Protein AF-A0AAV8YX78-F1 (afdb_monomer_lite)

Structure (mmCIF, N/CA/C/O backbone):
data_AF-A0AAV8YX78-F1
#
_entry.id   AF-A0AAV8YX78-F1
#
loop_
_atom_site.group_PDB
_atom_site.id
_atom_site.type_symbol
_atom_site.label_atom_id
_atom_site.label_alt_id
_atom_site.label_comp_id
_atom_site.label_asym_id
_atom_site.label_entity_id
_atom_site.label_seq_id
_atom_site.pdbx_PDB_ins_code
_atom_site.Cartn_x
_atom_site.Cartn_y
_atom_site.Cartn_z
_atom_site.occupancy
_atom_site.B_iso_or_equiv
_atom_site.auth_seq_id
_atom_site.auth_comp_id
_atom_site.auth_asym_id
_atom_site.auth_atom_id
_atom_site.pdbx_PDB_model_num
ATOM 1 N N . MET A 1 1 ? 0.986 1.862 17.313 1.00 53.91 1 MET A N 1
ATOM 2 C CA . MET A 1 1 ? -0.243 2.650 17.556 1.00 53.91 1 MET A CA 1
ATOM 3 C C . MET A 1 1 ? -1.473 1.776 17.818 1.00 53.91 1 MET A C 1
ATOM 5 O O . MET A 1 1 ? -2.029 1.914 18.893 1.00 53.91 1 MET A O 1
ATOM 9 N N . ALA A 1 2 ? -1.858 0.825 16.954 1.00 50.38 2 ALA A N 1
ATOM 10 C CA . ALA A 1 2 ? -3.063 -0.003 17.170 1.00 50.38 2 ALA A CA 1
ATOM 11 C C . ALA A 1 2 ? -3.098 -0.798 18.502 1.00 50.38 2 ALA A C 1
ATOM 13 O O . ALA A 1 2 ? -4.144 -0.885 19.137 1.00 50.38 2 ALA A O 1
ATOM 14 N N . PHE A 1 3 ? -1.954 -1.292 18.995 1.00 57.72 3 PHE A N 1
ATOM 15 C CA . PHE A 1 3 ? -1.865 -1.936 20.318 1.00 57.72 3 PHE A CA 1
ATOM 16 C C . PHE A 1 3 ? -2.288 -1.007 21.472 1.00 57.72 3 PHE A C 1
ATOM 18 O O . PHE A 1 3 ? -2.934 -1.450 22.415 1.00 57.72 3 PHE A O 1
ATOM 25 N N . PHE A 1 4 ? -1.983 0.292 21.379 1.00 56.44 4 PHE A N 1
ATOM 26 C CA . PHE A 1 4 ? -2.316 1.260 22.426 1.00 56.44 4 PHE A CA 1
ATOM 27 C C . PHE A 1 4 ? -3.816 1.569 22.496 1.00 56.44 4 PHE A C 1
ATOM 29 O O . PHE A 1 4 ? -4.311 1.857 23.580 1.00 56.44 4 PHE A O 1
ATOM 36 N N . VAL A 1 5 ? -4.558 1.453 21.387 1.00 60.09 5 VAL A N 1
ATOM 37 C CA . VAL A 1 5 ? -6.032 1.578 21.383 1.00 60.09 5 VAL A CA 1
ATOM 38 C C . VAL A 1 5 ? -6.651 0.430 22.156 1.00 60.09 5 VAL A C 1
ATOM 40 O O . VAL A 1 5 ? -7.430 0.630 23.077 1.00 60.09 5 VAL A O 1
ATOM 43 N N . HIS A 1 6 ? -6.245 -0.796 21.849 1.00 63.69 6 HIS A N 1
ATOM 44 C CA . HIS A 1 6 ? -6.778 -1.956 22.551 1.00 63.69 6 HIS A CA 1
ATOM 45 C C . HIS A 1 6 ? -6.327 -2.015 24.015 1.00 63.69 6 HIS A C 1
ATOM 47 O O . HIS A 1 6 ? -7.101 -2.444 24.865 1.00 63.69 6 HIS A O 1
ATOM 53 N N . ALA A 1 7 ? -5.133 -1.501 24.331 1.00 59.78 7 ALA A N 1
ATOM 54 C CA . ALA A 1 7 ? -4.679 -1.335 25.708 1.00 59.78 7 ALA A CA 1
ATOM 55 C C . ALA A 1 7 ? -5.455 -0.243 26.469 1.00 59.78 7 ALA A C 1
ATOM 57 O O . ALA A 1 7 ? -5.710 -0.400 27.657 1.00 59.78 7 ALA A O 1
ATOM 58 N N . SER A 1 8 ? -5.886 0.836 25.804 1.00 60.19 8 SER A N 1
ATOM 59 C CA . SER A 1 8 ? -6.743 1.867 26.420 1.00 60.19 8 SER A CA 1
ATOM 60 C C . SER A 1 8 ? -8.191 1.401 26.617 1.00 60.19 8 SER A C 1
ATOM 62 O O . SER A 1 8 ? -8.924 1.979 27.421 1.00 60.19 8 SER A O 1
ATOM 64 N N . PHE A 1 9 ? -8.595 0.308 25.967 1.00 64.19 9 PHE A N 1
ATOM 65 C CA . PHE A 1 9 ? -9.858 -0.390 26.210 1.00 64.19 9 PHE A CA 1
ATOM 66 C C . PHE A 1 9 ? -9.787 -1.474 27.301 1.00 64.19 9 PHE A C 1
ATOM 68 O O . PHE A 1 9 ? -10.798 -2.125 27.553 1.00 64.19 9 PHE A O 1
ATOM 75 N N . LEU A 1 10 ? -8.637 -1.663 27.961 1.00 65.06 10 LEU A N 1
ATOM 76 C CA . LEU A 1 10 ? -8.520 -2.594 29.086 1.00 65.06 10 LEU A CA 1
ATOM 77 C C . LEU A 1 10 ? -9.185 -2.060 30.375 1.00 65.06 10 LEU A C 1
ATOM 79 O O . LEU A 1 10 ? -9.192 -0.841 30.560 1.00 65.06 10 LEU A O 1
ATOM 83 N N . PRO A 1 11 ? -9.594 -2.980 31.279 1.00 62.88 11 PRO A N 1
ATOM 84 C CA . PRO A 1 11 ? -9.608 -2.962 32.746 1.00 62.88 11 PRO A CA 1
ATOM 85 C C . PRO A 1 11 ? -9.604 -1.732 33.650 1.00 62.88 11 PRO A C 1
ATOM 87 O O . PRO A 1 11 ? -9.881 -1.884 34.834 1.00 62.88 11 PRO A O 1
ATOM 90 N N . LEU A 1 12 ? -9.070 -0.592 33.232 1.00 59.81 12 LEU A N 1
ATOM 91 C CA . LEU A 1 12 ? -8.248 0.207 34.144 1.00 59.81 12 LEU A CA 1
ATOM 92 C C . LEU A 1 12 ? -9.035 1.245 34.950 1.00 59.81 12 LEU A C 1
ATOM 94 O O . LEU A 1 12 ? -8.589 1.593 36.038 1.00 59.81 12 LEU A O 1
ATOM 98 N N . THR A 1 13 ? -10.183 1.722 34.456 1.00 61.09 13 THR A N 1
ATOM 99 C CA . THR A 1 13 ? -10.945 2.815 35.098 1.00 61.09 13 THR A CA 1
ATOM 100 C C . THR A 1 13 ? -12.292 2.401 35.692 1.00 61.09 13 THR A C 1
ATOM 102 O O . THR A 1 13 ? -12.865 3.177 36.440 1.00 61.09 13 THR A O 1
ATOM 105 N N . GLY A 1 14 ? -12.792 1.189 35.427 1.00 66.00 14 GLY A N 1
ATOM 106 C CA . GLY A 1 14 ? -14.050 0.690 36.010 1.00 66.00 14 GLY A CA 1
ATOM 107 C C . GLY A 1 14 ? -15.344 1.097 35.285 1.00 66.00 14 GLY A C 1
ATOM 108 O O . GLY A 1 14 ? -16.347 0.412 35.462 1.00 66.00 14 GLY A O 1
ATOM 109 N N . ASP A 1 15 ? -15.316 2.093 34.392 1.00 68.94 15 ASP A N 1
ATOM 110 C CA . ASP A 1 15 ? -16.497 2.604 33.650 1.00 68.94 15 ASP A CA 1
ATOM 111 C C . ASP A 1 15 ? -16.838 1.794 32.383 1.00 68.94 15 ASP A C 1
ATOM 113 O O . ASP A 1 15 ? -17.321 2.296 31.366 1.00 68.94 15 ASP A O 1
ATOM 117 N N . GLU A 1 16 ? -16.489 0.515 32.375 1.00 69.25 16 GLU A N 1
ATOM 118 C CA . GLU A 1 16 ? -16.531 -0.303 31.162 1.00 69.25 16 GLU A CA 1
ATOM 119 C C . GLU A 1 16 ? -17.950 -0.687 30.747 1.00 69.25 16 GLU A C 1
ATOM 121 O O . GLU A 1 16 ? -18.195 -0.944 29.568 1.00 69.25 16 GLU A O 1
ATOM 126 N N . GLU A 1 17 ? -18.881 -0.711 31.700 1.00 66.44 17 GLU A N 1
ATOM 127 C CA . GLU A 1 17 ? -20.292 -1.002 31.441 1.00 66.44 17 GLU A CA 1
ATOM 128 C C . GLU A 1 17 ? -20.979 0.113 30.644 1.00 66.44 17 GLU A C 1
ATOM 130 O O . GLU A 1 17 ? -21.836 -0.187 29.813 1.00 66.44 17 GLU A O 1
ATOM 135 N N . ASP A 1 18 ? -20.550 1.364 30.827 1.00 67.75 18 ASP A N 1
ATOM 136 C CA . ASP A 1 18 ? -21.120 2.525 30.134 1.00 67.75 18 ASP A CA 1
ATOM 137 C C . ASP A 1 18 ? -20.581 2.664 28.705 1.00 67.75 18 ASP A C 1
ATOM 139 O O . ASP A 1 18 ? -21.260 3.162 27.807 1.00 67.75 18 ASP A O 1
ATOM 143 N N . VAL A 1 19 ? -19.358 2.181 28.475 1.00 70.06 19 VAL A N 1
ATOM 144 C CA . VAL A 1 19 ? -18.670 2.286 27.183 1.00 70.06 19 VAL A CA 1
ATOM 145 C C . VAL A 1 19 ? -18.898 1.053 26.304 1.00 70.06 19 VAL A C 1
ATOM 147 O O . VAL A 1 19 ? -19.064 1.172 25.089 1.00 70.06 19 VAL A O 1
ATOM 150 N N . MET A 1 20 ? -18.897 -0.150 26.886 1.00 78.75 20 MET A N 1
ATOM 151 C CA . MET A 1 20 ? -19.008 -1.401 26.137 1.00 78.75 20 MET A CA 1
ATOM 152 C C . MET A 1 20 ? -20.342 -2.088 26.402 1.00 78.75 20 MET A C 1
ATOM 154 O O . MET A 1 20 ? -20.482 -2.929 27.293 1.00 78.75 20 MET A O 1
ATOM 158 N N . TYR A 1 21 ? -21.301 -1.824 25.518 1.00 81.12 21 TYR A N 1
ATOM 159 C CA . TYR A 1 21 ? -22.643 -2.407 25.574 1.00 81.12 21 TYR A CA 1
ATOM 160 C C . TYR A 1 21 ? -22.643 -3.946 25.689 1.00 81.12 21 TYR A C 1
ATOM 162 O O . TYR A 1 21 ? -23.488 -4.535 26.365 1.00 81.12 21 TYR A O 1
ATOM 170 N N . ALA A 1 22 ? -21.656 -4.613 25.077 1.00 83.00 22 ALA A N 1
ATOM 171 C CA . ALA A 1 22 ? -21.476 -6.060 25.176 1.00 83.00 22 ALA A CA 1
ATOM 172 C C . ALA A 1 22 ? -21.218 -6.531 26.620 1.00 83.00 22 ALA A C 1
ATOM 174 O O . ALA A 1 22 ? -21.827 -7.508 27.060 1.00 83.00 22 ALA A O 1
ATOM 175 N N . LEU A 1 23 ? -20.371 -5.824 27.378 1.00 84.94 23 LEU A N 1
ATOM 176 C CA . LEU A 1 23 ? -20.068 -6.159 28.773 1.00 84.94 23 LEU A CA 1
ATOM 177 C C . LEU A 1 23 ? -21.286 -5.943 29.673 1.00 84.94 23 LEU A C 1
ATOM 179 O O . LEU A 1 23 ? -21.589 -6.807 30.501 1.00 84.94 23 LEU A O 1
ATOM 183 N N . MET A 1 24 ? -22.029 -4.854 29.450 1.00 85.75 24 MET A N 1
ATOM 184 C CA . MET A 1 24 ? -23.278 -4.580 30.165 1.00 85.75 24 MET A CA 1
ATOM 185 C C . MET A 1 24 ? -24.293 -5.719 29.967 1.00 85.75 24 MET A C 1
ATOM 187 O O . MET A 1 24 ? -24.870 -6.219 30.936 1.00 85.75 24 MET A O 1
ATOM 191 N N . ILE A 1 25 ? -24.490 -6.188 28.727 1.00 88.25 25 ILE A N 1
ATOM 192 C CA . ILE A 1 25 ? -25.398 -7.314 28.445 1.00 88.25 25 ILE A CA 1
ATOM 193 C C . ILE A 1 25 ? -24.923 -8.594 29.138 1.00 88.25 25 ILE A C 1
ATOM 195 O O . ILE A 1 25 ? -25.739 -9.292 29.748 1.00 88.25 25 ILE A O 1
ATOM 199 N N . ILE A 1 26 ? -23.629 -8.914 29.046 1.00 87.56 26 ILE A N 1
ATOM 200 C CA . ILE A 1 26 ? -23.063 -10.138 29.627 1.00 87.56 26 ILE A CA 1
ATOM 201 C C . ILE A 1 26 ? -23.256 -10.146 31.147 1.00 87.56 26 ILE A C 1
ATOM 203 O O . ILE A 1 26 ? -23.748 -11.136 31.697 1.00 87.56 26 ILE A O 1
ATOM 207 N N . ARG A 1 27 ? -22.940 -9.039 31.831 1.00 86.56 27 ARG A N 1
ATOM 208 C CA . ARG A 1 27 ? -23.133 -8.922 33.284 1.00 86.56 27 ARG A CA 1
ATOM 209 C C . ARG A 1 27 ? -24.606 -8.993 33.674 1.00 86.56 27 ARG A C 1
ATOM 211 O O . ARG A 1 27 ? -24.954 -9.763 34.569 1.00 86.56 27 ARG A O 1
ATOM 218 N N . LYS A 1 28 ? -25.485 -8.284 32.958 1.00 89.88 28 LYS A N 1
ATOM 219 C CA . LYS A 1 28 ? -26.920 -8.236 33.277 1.00 89.88 28 LYS A CA 1
ATOM 220 C C . LYS A 1 28 ? -27.642 -9.563 33.028 1.00 89.88 28 LYS A C 1
ATOM 222 O O . LYS A 1 28 ? -28.589 -9.880 33.743 1.00 89.88 28 LYS A O 1
ATOM 227 N N . ARG A 1 29 ? -27.230 -10.335 32.015 1.00 90.25 29 ARG A N 1
ATOM 228 C CA . ARG A 1 29 ? -27.981 -11.514 31.549 1.00 90.25 29 ARG A CA 1
ATOM 229 C C . ARG A 1 29 ? -27.392 -12.853 31.995 1.00 90.25 29 ARG A C 1
ATOM 231 O O . ARG A 1 29 ? -28.151 -13.807 32.141 1.00 90.25 29 ARG A O 1
ATOM 238 N N . CYS A 1 30 ? -26.079 -12.949 32.219 1.00 85.62 30 CYS A N 1
ATOM 239 C CA . CYS A 1 30 ? -25.407 -14.242 32.421 1.00 85.62 30 CYS A CA 1
ATOM 240 C C . CYS A 1 30 ? -25.069 -14.583 33.882 1.00 85.62 30 CYS A C 1
ATOM 242 O O . CYS A 1 30 ? -24.529 -15.665 34.131 1.00 85.62 30 CYS A O 1
ATOM 244 N N . GLY A 1 31 ? -25.400 -13.721 34.852 1.00 88.31 31 GLY A N 1
ATOM 245 C CA . GLY A 1 31 ? -25.288 -14.017 36.287 1.00 88.31 31 GLY A CA 1
ATOM 246 C C . GLY A 1 31 ? -23.921 -14.602 36.667 1.00 88.31 31 GLY A C 1
ATOM 247 O O . GLY A 1 31 ? -22.895 -13.951 36.490 1.00 88.31 31 GLY A O 1
ATOM 248 N N . ARG A 1 32 ? -23.889 -15.860 37.133 1.00 87.62 32 ARG A N 1
ATOM 249 C CA . ARG A 1 32 ? -22.665 -16.566 37.571 1.00 87.62 32 ARG A CA 1
ATOM 250 C C . ARG A 1 32 ? -21.635 -16.818 36.454 1.00 87.62 32 ARG A C 1
ATOM 252 O O . ARG A 1 32 ? -20.452 -16.937 36.753 1.00 87.62 32 ARG A O 1
ATOM 259 N N . TRP A 1 33 ? -22.056 -16.874 35.188 1.00 89.94 33 TRP A N 1
ATOM 260 C CA . TRP A 1 33 ? -21.165 -17.074 34.032 1.00 89.94 33 TRP A CA 1
ATOM 261 C C . TRP A 1 33 ? -20.616 -15.768 33.452 1.00 89.94 33 TRP A C 1
ATOM 263 O O . TRP A 1 33 ? -19.747 -15.808 32.581 1.00 89.94 33 TRP A O 1
ATOM 273 N N . SER A 1 34 ? -21.098 -14.616 33.930 1.00 88.81 34 SER A N 1
ATOM 274 C CA . SER A 1 34 ? -20.702 -13.301 33.413 1.00 88.81 34 SER A CA 1
ATOM 275 C C . SER A 1 34 ? -19.188 -13.091 33.465 1.00 88.81 34 SER A C 1
ATOM 277 O O . SER A 1 34 ? -18.601 -12.717 32.459 1.00 88.81 34 SER A O 1
ATOM 279 N N . ASN A 1 35 ? -18.535 -13.437 34.577 1.00 87.12 35 ASN A N 1
ATOM 280 C CA . ASN A 1 35 ? -17.086 -13.280 34.732 1.00 87.12 35 ASN A CA 1
ATOM 281 C C . ASN A 1 35 ? -16.282 -14.087 33.701 1.00 87.12 35 ASN A C 1
ATOM 283 O O . ASN A 1 35 ? -15.303 -13.583 33.153 1.00 87.12 35 ASN A O 1
ATOM 287 N N . LEU A 1 36 ? -16.704 -15.323 33.407 1.00 90.12 36 LEU A N 1
ATOM 288 C CA . LEU A 1 36 ? -16.033 -16.170 32.418 1.00 90.12 36 LEU A CA 1
ATOM 289 C C . LEU A 1 36 ? -16.225 -15.622 30.998 1.00 90.12 36 LEU A C 1
ATOM 291 O O . LEU A 1 36 ? -15.264 -15.554 30.236 1.00 90.12 36 LEU A O 1
ATOM 295 N N . LEU A 1 37 ? -17.440 -15.182 30.662 1.00 90.06 37 LEU A N 1
ATOM 296 C CA . LEU A 1 37 ? -17.742 -14.584 29.360 1.00 90.06 37 LEU A CA 1
ATOM 297 C C . LEU A 1 37 ? -17.040 -13.236 29.158 1.00 90.06 37 LEU A C 1
ATOM 299 O O . LEU A 1 37 ? -16.532 -12.985 28.069 1.00 90.06 37 LEU A O 1
ATOM 303 N N . CYS A 1 38 ? -16.944 -12.399 30.195 1.00 87.56 38 CYS A N 1
ATOM 304 C CA . CYS A 1 38 ? -16.162 -11.165 30.142 1.00 87.56 38 CYS A CA 1
ATOM 305 C C . CYS A 1 38 ? -14.675 -11.471 29.918 1.00 87.56 38 CYS A C 1
ATOM 307 O O . CYS A 1 38 ? -14.062 -10.878 29.037 1.00 87.56 38 CYS A O 1
ATOM 309 N N . CYS A 1 39 ? -14.101 -12.432 30.652 1.00 87.69 39 CYS A N 1
ATOM 310 C CA . CYS A 1 39 ? -12.705 -12.842 30.465 1.00 87.69 39 CYS A CA 1
ATOM 311 C C . CYS A 1 39 ? -12.439 -13.324 29.028 1.00 87.69 39 CYS A C 1
ATOM 313 O O . CYS A 1 39 ? -11.483 -12.881 28.390 1.00 87.69 39 CYS A O 1
ATOM 315 N N . LEU A 1 40 ? -13.331 -14.162 28.487 1.00 90.50 40 LEU A N 1
ATOM 316 C CA . LEU A 1 40 ? -13.254 -14.622 27.102 1.00 90.50 40 LEU A CA 1
ATOM 317 C C . LEU A 1 40 ? -13.344 -13.454 26.109 1.00 90.50 40 LEU A C 1
ATOM 319 O O . LEU A 1 40 ? -12.560 -13.397 25.167 1.00 90.50 40 LEU A O 1
ATOM 323 N N . TYR A 1 41 ? -14.254 -12.505 26.337 1.00 88.81 41 TYR A N 1
ATOM 324 C CA . TYR A 1 41 ? -14.407 -11.317 25.499 1.00 88.81 41 TYR A CA 1
ATOM 325 C C . TYR A 1 41 ? -13.127 -10.468 25.462 1.00 88.81 41 TYR A C 1
ATOM 327 O O . TYR A 1 41 ? -12.642 -10.145 24.377 1.00 88.81 41 TYR A O 1
ATOM 335 N N . TYR A 1 42 ? -12.529 -10.166 26.620 1.00 85.31 42 TYR A N 1
ATOM 336 C CA . TYR A 1 42 ? -11.264 -9.425 26.674 1.00 85.31 42 TYR A CA 1
ATOM 337 C C . TYR A 1 42 ? -10.124 -10.176 25.987 1.00 85.31 42 TYR A C 1
ATOM 339 O O . TYR A 1 42 ? -9.338 -9.566 25.262 1.00 85.31 42 TYR A O 1
ATOM 347 N N . PHE A 1 43 ? -10.050 -11.496 26.167 1.00 87.62 43 PHE A N 1
ATOM 348 C CA . PHE A 1 43 ? -9.056 -12.321 25.488 1.00 87.62 43 PHE A CA 1
ATOM 349 C C . PHE A 1 43 ? -9.229 -12.272 23.963 1.00 87.62 43 PHE A C 1
ATOM 351 O O . PHE A 1 43 ? -8.264 -12.020 23.243 1.00 87.62 43 PHE A O 1
ATOM 358 N N . CYS A 1 44 ? -10.459 -12.418 23.460 1.00 87.44 44 CYS A N 1
ATOM 359 C CA . CYS A 1 44 ? -10.760 -12.281 22.035 1.00 87.44 44 CYS A CA 1
ATOM 360 C C . CYS A 1 44 ? -10.388 -10.893 21.496 1.00 87.44 44 CYS A C 1
ATOM 362 O O . CYS A 1 44 ? -9.800 -10.800 20.419 1.00 87.44 44 CYS A O 1
ATOM 364 N N . MET A 1 45 ? -10.671 -9.826 22.250 1.00 82.44 45 MET A N 1
ATOM 365 C CA . MET A 1 45 ? -10.288 -8.459 21.883 1.00 82.44 45 MET A CA 1
ATOM 366 C C . MET A 1 45 ? -8.768 -8.284 21.811 1.00 82.44 45 MET A C 1
ATOM 368 O O . MET A 1 45 ? -8.276 -7.662 20.870 1.00 82.44 45 MET A O 1
ATOM 372 N N . LEU A 1 46 ? -8.010 -8.868 22.745 1.00 83.75 46 LEU A N 1
ATOM 373 C CA . LEU A 1 46 ? -6.543 -8.864 22.710 1.00 83.75 46 LEU A CA 1
ATOM 374 C C . LEU A 1 46 ? -5.992 -9.651 21.512 1.00 83.75 46 LEU A C 1
ATOM 376 O O . LEU A 1 46 ? -5.081 -9.175 20.833 1.00 83.75 46 LEU A O 1
ATOM 380 N N . CYS A 1 47 ? -6.556 -10.822 21.205 1.00 86.00 47 CYS A N 1
ATOM 381 C CA . CYS A 1 47 ? -6.175 -11.589 20.018 1.00 86.00 47 CYS A CA 1
ATOM 382 C C . CYS A 1 47 ? -6.461 -10.811 18.726 1.00 86.00 47 CYS A C 1
ATOM 384 O O . CYS A 1 47 ? -5.616 -10.770 17.831 1.00 86.00 47 CYS A O 1
ATOM 386 N N . PHE A 1 48 ? -7.622 -10.157 18.641 1.00 82.62 48 PHE A N 1
ATOM 387 C CA . PHE A 1 48 ? -7.993 -9.326 17.497 1.00 82.62 48 PHE A CA 1
ATOM 388 C C . PHE A 1 48 ? -7.061 -8.117 17.339 1.00 82.62 48 PHE A C 1
ATOM 390 O O . PHE A 1 48 ? -6.604 -7.823 16.232 1.00 82.62 48 PHE A O 1
ATOM 397 N N . ALA A 1 49 ? -6.719 -7.461 18.451 1.00 80.06 49 ALA A N 1
ATOM 398 C CA . ALA A 1 49 ? -5.759 -6.365 18.495 1.00 80.06 49 ALA A CA 1
ATOM 399 C C . ALA A 1 49 ? -4.389 -6.779 17.953 1.00 80.06 49 ALA A C 1
ATOM 401 O O . ALA A 1 49 ? -3.798 -6.094 17.117 1.00 80.06 49 ALA A O 1
ATOM 402 N N . TYR A 1 50 ? -3.894 -7.922 18.423 1.00 83.31 50 TYR A N 1
ATOM 403 C CA . TYR A 1 50 ? -2.616 -8.470 17.999 1.00 83.31 50 TYR A CA 1
ATOM 404 C C . TYR A 1 50 ? -2.626 -8.834 16.509 1.00 83.31 50 TYR A C 1
ATOM 406 O O . TYR A 1 50 ? -1.734 -8.416 15.770 1.00 83.31 50 TYR A O 1
ATOM 414 N N . GLY A 1 51 ? -3.673 -9.526 16.043 1.00 83.69 51 GLY A N 1
ATOM 415 C CA . GLY A 1 51 ? -3.843 -9.861 14.627 1.00 83.69 51 GLY A CA 1
ATOM 416 C C . GLY A 1 51 ? -3.881 -8.618 13.736 1.00 83.69 51 GLY A C 1
ATOM 417 O O . GLY A 1 51 ? -3.195 -8.561 12.719 1.00 83.69 51 GLY A O 1
ATOM 418 N N . THR A 1 52 ? -4.598 -7.581 14.166 1.00 78.06 52 THR A N 1
ATOM 419 C CA . THR A 1 52 ? -4.658 -6.276 13.495 1.00 78.06 52 THR A CA 1
ATOM 420 C C . THR A 1 52 ? -3.278 -5.636 13.356 1.00 78.06 52 THR A C 1
ATOM 422 O O . THR A 1 52 ? -2.900 -5.210 12.264 1.00 78.06 52 THR A O 1
ATOM 425 N N . VAL A 1 53 ? -2.499 -5.588 14.441 1.00 82.50 53 VAL A N 1
ATOM 426 C CA . VAL A 1 53 ? -1.138 -5.030 14.421 1.00 82.50 53 VAL A CA 1
ATOM 427 C C . VAL A 1 53 ? -0.253 -5.794 13.437 1.00 82.50 53 VAL A C 1
ATOM 429 O O . VAL A 1 53 ? 0.447 -5.164 12.645 1.00 82.50 53 VAL A O 1
ATOM 432 N N . LEU A 1 54 ? -0.310 -7.128 13.448 1.00 84.94 54 LEU A N 1
ATOM 433 C CA . LEU A 1 54 ? 0.459 -7.951 12.516 1.00 84.94 54 LEU A CA 1
ATOM 434 C C . LEU A 1 54 ? 0.088 -7.662 11.061 1.00 84.94 54 LEU A C 1
ATOM 436 O O . LEU A 1 54 ? 0.983 -7.445 10.249 1.00 84.94 54 LEU A O 1
ATOM 440 N N . VAL A 1 55 ? -1.207 -7.602 10.734 1.00 83.00 55 VAL A N 1
ATOM 441 C CA . VAL A 1 55 ? -1.667 -7.282 9.372 1.00 83.00 55 VAL A CA 1
ATOM 442 C C . VAL A 1 55 ? -1.127 -5.925 8.923 1.00 83.00 55 VAL A C 1
ATOM 444 O O . VAL A 1 55 ? -0.583 -5.826 7.827 1.00 83.00 55 VAL A O 1
ATOM 447 N N . VAL A 1 56 ? -1.204 -4.897 9.773 1.00 82.44 56 VAL A N 1
ATOM 448 C CA . VAL A 1 56 ? -0.682 -3.559 9.449 1.00 82.44 56 VAL A CA 1
ATOM 449 C C . VAL A 1 56 ? 0.833 -3.587 9.215 1.00 82.44 56 VAL A C 1
ATOM 451 O O . VAL A 1 56 ? 1.306 -2.978 8.257 1.00 82.44 56 VAL A O 1
ATOM 454 N N . ILE A 1 57 ? 1.593 -4.322 10.035 1.00 85.88 57 ILE A N 1
ATOM 455 C CA . ILE A 1 57 ? 3.048 -4.477 9.865 1.00 85.88 57 ILE A CA 1
ATOM 456 C C . ILE A 1 57 ? 3.374 -5.195 8.550 1.00 85.88 57 ILE A C 1
ATOM 458 O O . ILE A 1 57 ? 4.245 -4.736 7.811 1.00 85.88 57 ILE A O 1
ATOM 462 N N . TYR A 1 58 ? 2.670 -6.283 8.224 1.00 87.38 58 TYR A N 1
ATOM 463 C CA . TYR A 1 58 ? 2.869 -7.001 6.964 1.00 87.38 58 TYR A CA 1
ATOM 464 C C . TYR A 1 58 ? 2.513 -6.140 5.750 1.00 87.38 58 TYR A C 1
ATOM 466 O O . TYR A 1 58 ? 3.260 -6.134 4.773 1.00 87.38 58 TYR A O 1
ATOM 474 N N . CYS A 1 59 ? 1.420 -5.373 5.815 1.00 85.12 59 CYS A N 1
ATOM 475 C CA . CYS A 1 59 ? 1.054 -4.424 4.766 1.00 85.12 59 CYS A CA 1
ATOM 476 C C . CYS A 1 59 ? 2.146 -3.375 4.558 1.00 85.12 59 CYS A C 1
ATOM 478 O O . CYS A 1 59 ? 2.595 -3.186 3.429 1.00 85.12 59 CYS A O 1
ATOM 480 N N . ALA A 1 60 ? 2.617 -2.746 5.638 1.00 87.06 60 ALA A N 1
ATOM 481 C CA . ALA A 1 60 ? 3.703 -1.777 5.564 1.00 87.06 60 ALA A CA 1
ATOM 482 C C . ALA A 1 60 ? 4.960 -2.408 4.947 1.00 87.06 60 ALA A C 1
ATOM 484 O O . ALA A 1 60 ? 5.522 -1.853 4.007 1.00 87.06 60 ALA A O 1
ATOM 485 N N . TYR A 1 61 ? 5.363 -3.595 5.412 1.00 90.81 61 TYR A N 1
ATOM 486 C CA . TYR A 1 61 ? 6.526 -4.313 4.889 1.00 90.81 61 TYR A CA 1
ATOM 487 C C . TYR A 1 61 ? 6.425 -4.576 3.381 1.00 90.81 61 TYR A C 1
ATOM 489 O O . TYR A 1 61 ? 7.367 -4.281 2.646 1.00 90.81 61 TYR A O 1
ATOM 497 N N . ILE A 1 62 ? 5.284 -5.086 2.905 1.00 89.06 62 ILE A N 1
ATOM 498 C CA . ILE A 1 62 ? 5.083 -5.375 1.479 1.00 89.06 62 ILE A CA 1
ATOM 499 C C . ILE A 1 62 ? 5.121 -4.085 0.658 1.00 89.06 62 ILE A C 1
ATOM 501 O O . ILE A 1 62 ? 5.764 -4.059 -0.388 1.00 89.06 62 ILE A O 1
ATOM 505 N N . ILE A 1 63 ? 4.490 -3.007 1.129 1.00 87.38 63 ILE A N 1
ATOM 506 C CA . ILE A 1 63 ? 4.492 -1.722 0.420 1.00 87.38 63 ILE A CA 1
ATOM 507 C C . ILE A 1 63 ? 5.905 -1.134 0.363 1.00 87.38 63 ILE A C 1
ATOM 509 O O . ILE A 1 63 ? 6.343 -0.725 -0.710 1.00 87.38 63 ILE A O 1
ATOM 513 N N . PHE A 1 64 ? 6.656 -1.153 1.469 1.00 89.81 64 PHE A N 1
ATOM 514 C CA . PHE A 1 64 ? 8.058 -0.727 1.477 1.00 89.81 64 PHE A CA 1
ATOM 515 C C . PHE A 1 64 ? 8.917 -1.572 0.538 1.00 89.81 64 PHE A C 1
ATOM 517 O O . PHE A 1 64 ? 9.742 -1.026 -0.192 1.00 89.81 64 PHE A O 1
ATOM 524 N N . HIS A 1 65 ? 8.703 -2.887 0.512 1.00 90.94 65 HIS A N 1
ATOM 525 C CA . HIS A 1 65 ? 9.410 -3.771 -0.403 1.00 90.94 65 HIS A CA 1
ATOM 526 C C . HIS A 1 65 ? 9.071 -3.449 -1.866 1.00 90.94 65 HIS A C 1
ATOM 528 O O . HIS A 1 65 ? 9.977 -3.319 -2.682 1.00 90.94 65 HIS A O 1
ATOM 534 N N . LEU A 1 66 ? 7.792 -3.258 -2.210 1.00 89.06 66 LEU A N 1
ATOM 535 C CA . LEU A 1 66 ? 7.378 -2.850 -3.558 1.00 89.06 66 LEU A CA 1
ATOM 536 C C . LEU A 1 66 ? 7.981 -1.496 -3.947 1.00 89.06 66 LEU A C 1
ATOM 538 O O . LEU A 1 66 ? 8.500 -1.362 -5.052 1.00 89.06 66 LEU A O 1
ATOM 542 N N . LYS A 1 67 ? 7.975 -0.525 -3.026 1.00 88.38 67 LYS A N 1
ATOM 543 C CA . LYS A 1 67 ? 8.606 0.783 -3.219 1.00 88.38 67 LYS A CA 1
ATOM 544 C C . LYS A 1 67 ? 10.090 0.636 -3.548 1.00 88.38 67 LYS A C 1
ATOM 546 O O . LYS A 1 67 ? 10.570 1.221 -4.511 1.00 88.38 67 LYS A O 1
ATOM 551 N N . PHE A 1 68 ? 10.806 -0.165 -2.764 1.00 90.62 68 PHE A N 1
ATOM 552 C CA . PHE A 1 68 ? 12.227 -0.413 -2.978 1.00 90.62 68 PHE A CA 1
ATOM 553 C C . PHE A 1 68 ? 12.496 -1.073 -4.337 1.00 90.62 68 PHE A C 1
ATOM 555 O O . PHE A 1 68 ? 13.428 -0.688 -5.033 1.00 90.62 68 PHE A O 1
ATOM 562 N N . GLN A 1 69 ? 11.645 -2.012 -4.761 1.00 91.25 69 GLN A N 1
ATOM 563 C CA . GLN A 1 69 ? 11.757 -2.627 -6.086 1.00 91.25 69 GLN A CA 1
ATOM 564 C C . GLN A 1 69 ? 11.526 -1.612 -7.216 1.00 91.25 69 GLN A C 1
ATOM 566 O O . GLN A 1 69 ? 12.277 -1.613 -8.186 1.00 91.25 69 GLN A O 1
ATOM 571 N N . PHE A 1 70 ? 10.544 -0.712 -7.088 1.00 88.62 70 PHE A N 1
ATOM 572 C CA . PHE A 1 70 ? 10.360 0.383 -8.048 1.00 88.62 70 PHE A CA 1
ATOM 573 C C . PHE A 1 70 ? 11.563 1.327 -8.084 1.00 88.62 70 PHE A C 1
ATOM 575 O O . PHE A 1 70 ? 12.013 1.691 -9.167 1.00 88.62 70 PHE A O 1
ATOM 582 N N . TYR A 1 71 ? 12.109 1.678 -6.918 1.00 89.62 71 TYR A N 1
ATOM 583 C CA . TYR A 1 71 ? 13.298 2.518 -6.811 1.00 89.62 71 TYR A CA 1
ATOM 584 C C . TYR A 1 71 ? 14.494 1.911 -7.560 1.00 89.62 71 TYR A C 1
ATOM 586 O O . TYR A 1 71 ? 15.119 2.606 -8.354 1.00 89.62 71 TYR A O 1
ATOM 594 N N . LEU A 1 72 ? 14.759 0.611 -7.386 1.00 89.81 72 LEU A N 1
ATOM 595 C CA . LEU A 1 72 ? 15.840 -0.079 -8.100 1.00 89.81 72 LEU A CA 1
ATOM 596 C C . LEU A 1 72 ? 15.642 -0.069 -9.622 1.00 89.81 72 LEU A C 1
ATOM 598 O O . LEU A 1 72 ? 16.594 0.144 -10.367 1.00 89.81 72 LEU A O 1
ATOM 602 N N . VAL A 1 73 ? 14.411 -0.285 -10.099 1.00 89.88 73 VAL A N 1
ATOM 603 C CA . VAL A 1 73 ? 14.111 -0.226 -11.542 1.00 89.88 73 VAL A CA 1
ATOM 604 C C . VAL A 1 73 ? 14.326 1.190 -12.080 1.00 89.88 73 VAL A C 1
ATOM 606 O O . VAL A 1 73 ? 14.908 1.349 -13.152 1.00 89.88 73 VAL A O 1
ATOM 609 N N . ASN A 1 74 ? 13.889 2.208 -11.333 1.00 88.38 74 ASN A N 1
ATOM 610 C CA . ASN A 1 74 ? 14.092 3.613 -11.684 1.00 88.38 74 ASN A CA 1
ATOM 611 C C . ASN A 1 74 ? 15.586 3.942 -11.792 1.00 88.38 74 ASN A C 1
ATOM 613 O O . ASN A 1 74 ? 16.009 4.472 -12.810 1.00 88.38 74 ASN A O 1
ATOM 617 N N . GLU A 1 75 ? 16.388 3.550 -10.801 1.00 89.62 75 GLU A N 1
ATOM 618 C CA . GLU A 1 75 ? 17.839 3.773 -10.789 1.00 89.62 75 GLU A CA 1
ATOM 619 C C . GLU A 1 75 ? 18.547 3.072 -11.961 1.00 89.62 75 GLU A C 1
ATOM 621 O O . GLU A 1 75 ? 19.400 3.663 -12.620 1.00 89.62 75 GLU A O 1
ATOM 626 N N . HIS A 1 76 ? 18.153 1.837 -12.293 1.00 88.19 76 HIS A N 1
ATOM 627 C CA . HIS A 1 76 ? 18.703 1.128 -13.451 1.00 88.19 76 HIS A CA 1
ATOM 628 C C . HIS A 1 76 ? 18.366 1.796 -14.793 1.00 88.19 76 HIS A C 1
ATOM 630 O O . HIS A 1 76 ? 19.181 1.745 -15.718 1.00 88.19 76 HIS A O 1
ATOM 636 N N . LEU A 1 77 ? 17.181 2.400 -14.917 1.00 86.00 77 LEU A N 1
ATOM 637 C CA . LEU A 1 77 ? 16.773 3.132 -16.118 1.00 86.00 77 LEU A CA 1
ATOM 638 C C . LEU A 1 77 ? 17.392 4.530 -16.196 1.00 86.00 77 LEU A C 1
ATOM 640 O O . LEU A 1 77 ? 17.775 4.952 -17.285 1.00 86.00 77 LEU A O 1
ATOM 644 N N . ASP A 1 78 ? 17.541 5.222 -15.070 1.00 86.25 78 ASP A N 1
ATOM 645 C CA . ASP A 1 78 ? 18.221 6.517 -15.024 1.00 86.25 78 ASP A CA 1
ATOM 646 C C . ASP A 1 78 ? 19.704 6.354 -15.393 1.00 86.25 78 ASP A C 1
ATOM 648 O O . ASP A 1 78 ? 20.193 7.072 -16.265 1.00 86.25 78 ASP A O 1
ATOM 652 N N . ALA A 1 79 ? 20.389 5.328 -14.872 1.00 85.88 79 ALA A N 1
ATOM 653 C CA . ALA A 1 79 ? 21.774 5.021 -15.248 1.00 85.88 79 ALA A CA 1
ATOM 654 C C . ALA A 1 79 ? 21.937 4.745 -16.758 1.00 85.88 79 ALA A C 1
ATOM 656 O O . ALA A 1 79 ? 22.914 5.166 -17.371 1.00 85.88 79 ALA A O 1
ATOM 657 N N . LEU A 1 80 ? 20.951 4.097 -17.395 1.00 81.94 80 LEU A N 1
ATOM 658 C CA . LEU A 1 80 ? 20.923 3.914 -18.855 1.00 81.94 80 LEU A CA 1
ATOM 659 C C . LEU A 1 80 ? 20.840 5.245 -19.621 1.00 81.94 80 LEU A C 1
ATOM 661 O O . LEU A 1 80 ? 21.322 5.332 -20.752 1.00 81.94 80 LEU A O 1
ATOM 665 N N . SER A 1 81 ? 20.196 6.257 -19.038 1.00 75.12 81 SER A N 1
ATOM 666 C CA . SER A 1 81 ? 20.085 7.591 -19.629 1.00 75.12 81 SER A CA 1
ATOM 667 C C . SER A 1 81 ? 21.348 8.434 -19.423 1.00 75.12 81 SER A C 1
ATOM 669 O O . SER A 1 81 ? 21.700 9.213 -20.307 1.00 75.12 81 SER A O 1
ATOM 671 N N . GLU A 1 82 ? 22.064 8.242 -18.312 1.00 75.88 82 GLU A N 1
ATOM 672 C CA . GLU A 1 82 ? 23.327 8.931 -18.025 1.00 75.88 82 GLU A CA 1
ATOM 673 C C . GLU A 1 82 ? 24.489 8.373 -18.856 1.00 75.88 82 GLU A C 1
ATOM 675 O O . GLU A 1 82 ? 25.240 9.163 -19.435 1.00 75.88 82 GLU A O 1
ATOM 680 N N . ASP A 1 83 ? 24.565 7.042 -19.024 1.00 71.38 83 ASP A N 1
ATOM 681 C CA . ASP A 1 83 ? 25.551 6.354 -19.880 1.00 71.38 83 ASP A CA 1
ATOM 682 C C . ASP A 1 83 ? 25.543 6.907 -21.324 1.00 71.38 83 ASP A C 1
ATOM 684 O O . ASP A 1 83 ? 26.558 6.895 -22.017 1.00 71.38 83 ASP A O 1
ATOM 688 N N . TYR A 1 84 ? 24.402 7.430 -21.787 1.00 63.75 84 TYR A N 1
ATOM 689 C CA . TYR A 1 84 ? 24.263 8.052 -23.107 1.00 63.75 84 TYR A CA 1
ATOM 690 C C . TYR A 1 84 ? 24.974 9.412 -23.234 1.00 63.75 84 TYR A C 1
ATOM 692 O O . TYR A 1 84 ? 25.383 9.792 -24.330 1.00 63.75 84 TYR A O 1
ATOM 700 N N . THR A 1 85 ? 25.110 10.174 -22.147 1.00 59.97 85 THR A N 1
ATOM 701 C CA . THR A 1 85 ? 25.618 11.559 -22.207 1.00 59.97 85 THR A CA 1
ATOM 702 C C . THR A 1 85 ? 27.138 11.661 -22.317 1.00 59.97 85 THR A C 1
ATOM 704 O O . THR A 1 85 ? 27.646 12.738 -22.627 1.00 59.97 85 THR A O 1
ATOM 707 N N . VAL A 1 86 ? 27.858 10.559 -22.082 1.00 60.81 86 VAL A N 1
ATOM 708 C CA . VAL A 1 86 ? 29.312 10.579 -21.889 1.00 60.81 86 VAL A CA 1
ATOM 709 C C . VAL A 1 86 ? 30.092 10.365 -23.192 1.00 60.81 86 VAL A C 1
ATOM 711 O O . VAL A 1 86 ? 31.098 11.041 -23.368 1.00 60.81 86 VAL A O 1
ATOM 714 N N . ASP A 1 87 ? 29.616 9.553 -24.151 1.00 58.25 87 ASP A N 1
ATOM 715 C CA . ASP A 1 87 ? 30.394 9.223 -25.362 1.00 58.25 87 ASP A CA 1
ATOM 716 C C . ASP A 1 87 ? 29.525 8.990 -26.619 1.00 58.25 87 ASP A C 1
ATOM 718 O O . ASP A 1 87 ? 28.941 7.925 -26.831 1.00 58.25 87 ASP A O 1
ATOM 722 N N . GLY A 1 88 ? 29.476 9.979 -27.520 1.00 59.59 88 GLY A N 1
ATOM 723 C CA . GLY A 1 88 ? 28.692 9.922 -28.766 1.00 59.59 88 GLY A CA 1
ATOM 724 C C . GLY A 1 88 ? 29.163 8.888 -29.805 1.00 59.59 88 GLY A C 1
ATOM 725 O O . GLY A 1 88 ? 28.417 8.577 -30.733 1.00 59.59 88 GLY A O 1
ATOM 726 N N . GLU A 1 89 ? 30.368 8.326 -29.657 1.00 58.06 89 GLU A N 1
ATOM 727 C CA . GLU A 1 89 ? 30.919 7.303 -30.566 1.00 58.06 89 GLU A CA 1
ATOM 728 C C . GLU A 1 89 ? 30.468 5.868 -30.213 1.00 58.06 89 GLU A C 1
ATOM 730 O O . GLU A 1 89 ? 30.415 5.011 -31.095 1.00 58.06 89 GLU A O 1
ATOM 735 N N . ILE A 1 90 ? 30.033 5.615 -28.969 1.00 60.12 90 ILE A N 1
ATOM 736 C CA . ILE A 1 90 ? 29.596 4.287 -28.475 1.00 60.12 90 ILE A CA 1
ATOM 737 C C . ILE A 1 90 ? 28.197 3.904 -29.009 1.00 60.12 90 ILE A C 1
ATOM 739 O O . ILE A 1 90 ? 27.771 2.751 -28.966 1.00 60.12 90 ILE A O 1
ATOM 743 N N . GLN A 1 91 ? 27.468 4.857 -29.599 1.00 58.69 91 GLN A N 1
ATOM 744 C CA . GLN A 1 91 ? 26.073 4.687 -30.020 1.00 58.69 91 GLN A CA 1
ATOM 745 C C . GLN A 1 91 ? 25.869 3.595 -31.094 1.00 58.69 91 GLN A C 1
ATOM 747 O O . GLN A 1 91 ? 24.785 3.006 -31.170 1.00 58.69 91 GLN A O 1
ATOM 752 N N . SER A 1 92 ? 26.890 3.325 -31.913 1.00 63.75 92 SER A N 1
ATOM 753 C CA . SER A 1 92 ? 26.844 2.305 -32.976 1.00 63.75 92 SER A CA 1
ATOM 754 C C . SER A 1 92 ? 27.487 0.978 -32.576 1.00 63.75 92 SER A C 1
ATOM 756 O O . SER A 1 92 ? 27.494 0.053 -33.387 1.00 63.75 92 SER A O 1
ATOM 758 N N . ASP A 1 93 ? 28.018 0.883 -31.356 1.00 79.44 93 ASP A N 1
ATOM 759 C CA . ASP A 1 93 ? 28.617 -0.347 -30.863 1.00 79.44 93 ASP A CA 1
ATOM 760 C C . ASP A 1 93 ? 27.524 -1.393 -30.607 1.00 79.44 93 ASP A C 1
ATOM 762 O O . ASP A 1 93 ? 26.532 -1.156 -29.903 1.00 79.44 93 ASP A O 1
ATOM 766 N N . GLU A 1 94 ? 27.690 -2.555 -31.230 1.00 83.12 94 GLU A N 1
ATOM 767 C CA . GLU A 1 94 ? 26.775 -3.681 -31.090 1.00 83.12 94 GLU A CA 1
ATOM 768 C C . GLU A 1 94 ? 26.764 -4.186 -29.639 1.00 83.12 94 GLU A C 1
ATOM 770 O O . GLU A 1 94 ? 25.694 -4.511 -29.116 1.00 83.12 94 GLU A O 1
ATOM 775 N N . GLU A 1 95 ? 27.912 -4.122 -28.950 1.00 85.38 95 GLU A N 1
ATOM 776 C CA . GLU A 1 95 ? 28.052 -4.521 -27.546 1.00 85.38 95 GLU A CA 1
ATOM 777 C C . GLU A 1 95 ? 27.258 -3.591 -26.613 1.00 85.38 95 GLU A C 1
ATOM 779 O O . GLU A 1 95 ? 26.514 -4.053 -25.739 1.00 85.38 95 GLU A O 1
ATOM 784 N N . TYR A 1 96 ? 27.313 -2.275 -26.848 1.00 84.94 96 TYR A N 1
ATOM 785 C CA . TYR A 1 96 ? 26.510 -1.302 -26.100 1.00 84.94 96 TYR A CA 1
ATOM 786 C C . TYR A 1 96 ? 25.009 -1.515 -26.325 1.00 84.94 96 TYR A C 1
ATOM 788 O O . TYR A 1 96 ? 24.230 -1.573 -25.368 1.00 84.94 96 TYR A O 1
ATOM 796 N N . GLN A 1 97 ? 24.580 -1.674 -27.581 1.00 86.12 97 GLN A N 1
ATOM 797 C CA . GLN A 1 97 ? 23.164 -1.874 -27.900 1.00 86.12 97 GLN A CA 1
ATOM 798 C C . GLN A 1 97 ? 22.619 -3.183 -27.307 1.00 86.12 97 GLN A C 1
ATOM 800 O O . GLN A 1 97 ? 21.457 -3.216 -26.887 1.00 86.12 97 GLN A O 1
ATOM 805 N N . GLU A 1 98 ? 23.431 -4.241 -27.240 1.00 89.81 98 GLU A N 1
ATOM 806 C CA . GLU A 1 98 ? 23.076 -5.497 -26.575 1.00 89.81 98 GLU A CA 1
ATOM 807 C C . GLU A 1 98 ? 23.020 -5.347 -25.045 1.00 89.81 98 GLU A C 1
ATOM 809 O O . GLU A 1 98 ? 22.083 -5.842 -24.407 1.00 89.81 98 GLU A O 1
ATOM 814 N N . CYS A 1 99 ? 23.949 -4.597 -24.448 1.00 88.06 99 CYS A N 1
ATOM 815 C CA . CYS A 1 99 ? 23.920 -4.273 -23.021 1.00 88.06 99 CYS A CA 1
ATOM 816 C C . CYS A 1 99 ? 22.640 -3.507 -22.640 1.00 88.06 99 CYS A C 1
ATOM 818 O O . CYS A 1 99 ? 21.921 -3.908 -21.715 1.00 88.06 99 CYS A O 1
ATOM 820 N N . VAL A 1 100 ? 22.293 -2.462 -23.404 1.00 89.25 100 VAL A N 1
ATOM 821 C CA . VAL A 1 100 ? 21.051 -1.689 -23.231 1.00 89.25 100 VAL A CA 1
ATOM 822 C C . VAL A 1 100 ? 19.827 -2.593 -23.360 1.00 89.25 100 VAL A C 1
ATOM 824 O O . VAL A 1 100 ? 18.936 -2.548 -22.507 1.00 89.25 100 VAL A O 1
ATOM 827 N N . TYR A 1 101 ? 19.793 -3.464 -24.375 1.00 91.25 101 TYR A N 1
ATOM 828 C CA . TYR A 1 101 ? 18.702 -4.421 -24.555 1.00 91.25 101 TYR A CA 1
ATOM 829 C C . TYR A 1 101 ? 18.504 -5.295 -23.312 1.00 91.25 101 TYR A C 1
ATOM 831 O O . TYR A 1 101 ? 17.394 -5.398 -22.784 1.00 91.25 101 TYR A O 1
ATOM 839 N N . ASN A 1 102 ? 19.586 -5.909 -22.830 1.00 91.50 102 ASN A N 1
ATOM 840 C CA . ASN A 1 102 ? 19.549 -6.821 -21.693 1.00 91.50 102 ASN A CA 1
ATOM 841 C C . ASN A 1 102 ? 19.075 -6.111 -20.420 1.00 91.50 102 ASN A C 1
ATOM 843 O O . ASN A 1 102 ? 18.228 -6.650 -19.703 1.00 91.50 102 ASN A O 1
ATOM 847 N N . ARG A 1 103 ? 19.533 -4.876 -20.176 1.00 90.38 103 ARG A N 1
ATOM 848 C CA . ARG A 1 103 ? 19.082 -4.061 -19.038 1.00 90.38 103 ARG A CA 1
ATOM 849 C C . ARG A 1 103 ? 17.588 -3.720 -19.126 1.00 90.38 103 ARG A C 1
ATOM 851 O O . ARG A 1 103 ? 16.873 -3.912 -18.143 1.00 90.38 103 ARG A O 1
ATOM 858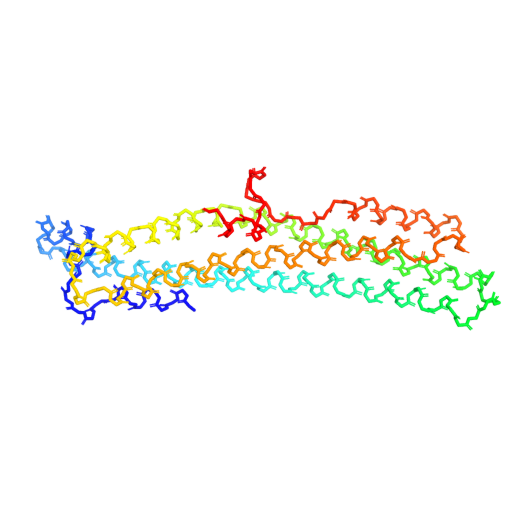 N N . ILE A 1 104 ? 17.080 -3.313 -20.296 1.00 91.12 104 ILE A N 1
ATOM 859 C CA . ILE A 1 104 ? 15.639 -3.043 -20.485 1.00 91.12 104 ILE A CA 1
ATOM 860 C C . ILE A 1 104 ? 14.814 -4.316 -20.255 1.00 91.12 104 ILE A C 1
ATOM 862 O O . ILE A 1 104 ? 13.785 -4.273 -19.582 1.00 91.12 104 ILE A O 1
ATOM 866 N N . VAL A 1 105 ? 15.262 -5.468 -20.763 1.00 92.31 105 VAL A N 1
ATOM 867 C CA . VAL A 1 105 ? 14.574 -6.754 -20.553 1.00 92.31 105 VAL A CA 1
ATOM 868 C C . VAL A 1 105 ? 14.520 -7.128 -19.069 1.00 92.31 105 VAL A C 1
ATOM 870 O O . VAL A 1 105 ? 13.487 -7.620 -18.602 1.00 92.31 105 VAL A O 1
ATOM 873 N N . VAL A 1 106 ? 15.592 -6.876 -18.312 1.00 91.56 106 VAL A N 1
ATOM 874 C CA . VAL A 1 106 ? 15.602 -7.059 -16.852 1.00 91.56 106 VAL A CA 1
ATOM 875 C C . VAL A 1 106 ? 14.583 -6.133 -16.184 1.00 91.56 106 VAL A C 1
ATOM 877 O O . VAL A 1 106 ? 13.774 -6.623 -15.394 1.00 91.56 106 VAL A O 1
ATOM 880 N N . CYS A 1 107 ? 14.539 -4.852 -16.564 1.00 91.31 107 CYS A N 1
ATOM 881 C CA . CYS A 1 107 ? 13.565 -3.887 -16.042 1.00 91.31 107 CYS A CA 1
ATOM 882 C C . CYS A 1 107 ? 12.118 -4.318 -16.334 1.00 91.31 107 CYS A C 1
ATOM 884 O O . CYS A 1 107 ? 11.266 -4.287 -15.447 1.00 91.31 107 CYS A O 1
ATOM 886 N N . VAL A 1 108 ? 11.835 -4.805 -17.549 1.00 91.81 108 VAL A N 1
ATOM 887 C CA . VAL A 1 108 ? 10.516 -5.348 -17.920 1.00 91.81 108 VAL A CA 1
ATOM 888 C C . VAL A 1 108 ? 10.155 -6.550 -17.052 1.00 91.81 108 VAL A C 1
ATOM 890 O O . VAL A 1 108 ? 9.045 -6.619 -16.523 1.00 91.81 108 VAL A O 1
ATOM 893 N N . ARG A 1 109 ? 11.085 -7.494 -16.868 1.00 91.56 109 ARG A N 1
ATOM 894 C CA . ARG A 1 109 ? 10.853 -8.678 -16.030 1.00 91.56 109 ARG A CA 1
ATOM 895 C C . ARG A 1 109 ? 10.580 -8.288 -14.575 1.00 91.56 109 ARG A C 1
ATOM 897 O O . ARG A 1 109 ? 9.664 -8.838 -13.964 1.00 91.56 109 ARG A O 1
ATOM 904 N N . GLN A 1 110 ? 11.343 -7.339 -14.037 1.00 91.12 110 GLN A N 1
ATOM 905 C CA . GLN A 1 110 ? 11.138 -6.812 -12.689 1.00 91.12 110 GLN A CA 1
ATOM 906 C C . GLN A 1 110 ? 9.774 -6.130 -12.566 1.00 91.12 110 GLN A C 1
ATOM 908 O O . GLN A 1 110 ? 9.018 -6.478 -11.663 1.00 91.12 110 GLN A O 1
ATOM 913 N N . HIS A 1 111 ? 9.397 -5.261 -13.507 1.00 91.38 111 HIS A N 1
ATOM 914 C CA . HIS A 1 111 ? 8.088 -4.598 -13.506 1.00 91.38 111 HIS A CA 1
ATOM 915 C C . HIS A 1 111 ? 6.916 -5.587 -13.546 1.00 91.38 111 HIS A C 1
ATOM 917 O O . HIS A 1 111 ? 5.947 -5.449 -12.799 1.00 91.38 111 HIS A O 1
ATOM 923 N N . VAL A 1 112 ? 7.013 -6.638 -14.367 1.00 91.25 112 VAL A N 1
ATOM 924 C CA . VAL A 1 112 ? 5.998 -7.705 -14.417 1.00 91.25 112 VAL A CA 1
ATOM 925 C C . VAL A 1 112 ? 5.884 -8.424 -13.070 1.00 91.25 112 VAL A C 1
ATOM 927 O O . VAL A 1 112 ? 4.772 -8.637 -12.582 1.00 91.25 112 VAL A O 1
ATOM 930 N N . ASN A 1 113 ? 7.013 -8.752 -12.436 1.00 91.25 113 ASN A N 1
ATOM 931 C CA . ASN A 1 113 ? 7.021 -9.383 -11.115 1.00 91.25 113 ASN A CA 1
ATOM 932 C C . ASN A 1 113 ? 6.429 -8.462 -10.037 1.00 91.25 113 ASN A C 1
ATOM 934 O O . ASN A 1 113 ? 5.623 -8.915 -9.225 1.00 91.25 113 ASN A O 1
ATOM 938 N N . ILE A 1 114 ? 6.773 -7.170 -10.057 1.00 91.06 114 ILE A N 1
ATOM 939 C CA . ILE A 1 114 ? 6.221 -6.157 -9.148 1.00 91.06 114 ILE A CA 1
ATOM 940 C C . ILE A 1 114 ? 4.698 -6.094 -9.299 1.00 91.06 114 ILE A C 1
ATOM 942 O O . ILE A 1 114 ? 3.983 -6.176 -8.300 1.00 91.06 114 ILE A O 1
ATOM 946 N N . LYS A 1 115 ? 4.184 -6.031 -10.535 1.00 88.56 115 LYS A N 1
ATOM 947 C CA . LYS A 1 115 ? 2.738 -6.044 -10.800 1.00 88.56 115 LYS A CA 1
ATOM 948 C C . LYS A 1 115 ? 2.054 -7.303 -10.284 1.00 88.56 115 LYS A C 1
ATOM 950 O O . LYS A 1 115 ? 0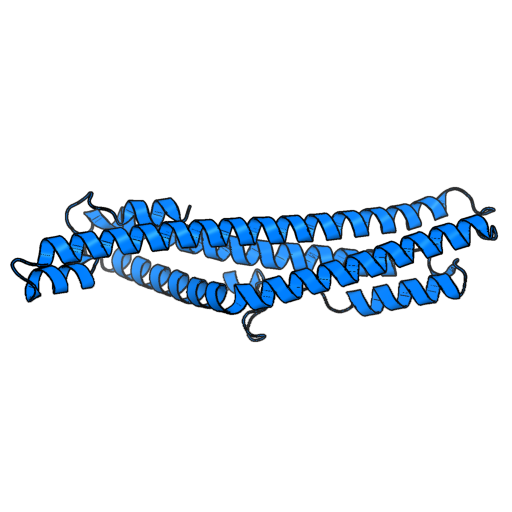.964 -7.207 -9.724 1.00 88.56 115 LYS A O 1
ATOM 955 N N . LEU A 1 116 ? 2.677 -8.468 -10.449 1.00 90.44 116 LEU A N 1
ATOM 956 C CA . LEU A 1 116 ? 2.128 -9.732 -9.960 1.00 90.44 116 LEU A CA 1
ATOM 957 C C . LEU A 1 116 ? 2.024 -9.737 -8.431 1.00 90.44 116 LEU A C 1
ATOM 959 O O . LEU A 1 116 ? 0.964 -10.059 -7.891 1.00 90.44 116 LEU A O 1
ATOM 963 N N . VAL A 1 117 ? 3.091 -9.333 -7.734 1.00 89.75 117 VAL A N 1
AT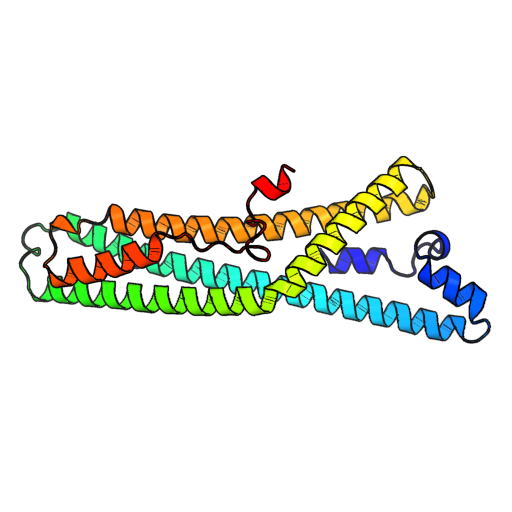OM 964 C CA . VAL A 1 117 ? 3.106 -9.252 -6.264 1.00 89.75 117 VAL A CA 1
ATOM 965 C C . VAL A 1 117 ? 2.099 -8.219 -5.768 1.00 89.75 117 VAL A C 1
ATOM 967 O O . VAL A 1 117 ? 1.338 -8.503 -4.847 1.00 89.75 117 VAL A O 1
ATOM 970 N N . ALA A 1 118 ? 2.037 -7.051 -6.403 1.00 87.62 118 ALA A N 1
ATOM 971 C CA . ALA A 1 118 ? 1.081 -6.009 -6.060 1.00 87.62 118 ALA A CA 1
ATOM 972 C C . ALA A 1 118 ? -0.377 -6.449 -6.277 1.00 87.62 118 ALA A C 1
ATOM 974 O O . ALA A 1 118 ? -1.235 -6.177 -5.438 1.00 87.62 118 ALA A O 1
ATOM 975 N N . HIS A 1 119 ? -0.666 -7.174 -7.362 1.00 86.75 119 HIS A N 1
ATOM 976 C CA . HIS A 1 119 ? -1.997 -7.722 -7.618 1.00 86.75 119 HIS A CA 1
ATOM 977 C C . HIS A 1 119 ? -2.379 -8.786 -6.580 1.00 86.75 119 HIS A C 1
ATOM 979 O O . HIS A 1 119 ? -3.491 -8.764 -6.051 1.00 86.75 119 HIS A O 1
ATOM 985 N N . LEU A 1 120 ? -1.453 -9.690 -6.242 1.00 88.31 120 LEU A N 1
ATOM 986 C CA . LEU A 1 120 ? -1.663 -10.693 -5.196 1.00 88.31 120 LEU A CA 1
ATOM 987 C C . LEU A 1 120 ? -1.900 -10.033 -3.830 1.00 88.31 120 LEU A C 1
ATOM 989 O O . LEU A 1 120 ? -2.842 -10.393 -3.124 1.00 88.31 120 LEU A O 1
ATOM 993 N N . PHE A 1 121 ? -1.084 -9.036 -3.484 1.00 86.56 121 PHE A N 1
ATOM 994 C CA . PHE A 1 121 ? -1.224 -8.254 -2.261 1.00 86.56 121 PHE A CA 1
ATOM 995 C C . PHE A 1 121 ? -2.582 -7.554 -2.192 1.00 86.56 121 PHE A C 1
ATOM 997 O O . PHE A 1 121 ? -3.290 -7.692 -1.195 1.00 86.56 121 PHE A O 1
ATOM 1004 N N . SER A 1 122 ? -2.973 -6.863 -3.265 1.00 83.69 122 SER A N 1
ATOM 1005 C CA . SER A 1 122 ? -4.273 -6.199 -3.371 1.00 83.69 122 SER A CA 1
ATOM 1006 C C . SER A 1 122 ? -5.418 -7.195 -3.187 1.00 83.69 122 SER A C 1
ATOM 1008 O O . SER A 1 122 ? -6.320 -6.952 -2.392 1.00 83.69 122 SER A O 1
ATOM 1010 N N . HIS A 1 123 ? -5.350 -8.371 -3.820 1.00 85.19 123 HIS A N 1
ATOM 1011 C CA . HIS A 1 123 ? -6.376 -9.406 -3.682 1.00 85.19 123 HIS A CA 1
ATOM 1012 C C . HIS A 1 123 ? -6.511 -9.927 -2.241 1.00 85.19 123 HIS A C 1
ATOM 1014 O O . HIS A 1 123 ? -7.626 -10.054 -1.734 1.00 85.19 123 HIS A O 1
ATOM 1020 N N . ILE A 1 124 ? -5.391 -10.206 -1.565 1.00 84.94 124 ILE A N 1
ATOM 1021 C CA . ILE A 1 124 ? -5.382 -10.721 -0.184 1.00 84.94 124 ILE A CA 1
ATOM 1022 C C . ILE A 1 124 ? -5.864 -9.656 0.811 1.00 84.94 124 ILE A C 1
ATOM 1024 O O . ILE A 1 124 ? -6.611 -9.960 1.741 1.00 84.94 124 ILE A O 1
ATOM 1028 N N . THR A 1 125 ? -5.454 -8.403 0.620 1.00 82.06 125 THR A N 1
ATOM 1029 C CA . THR A 1 125 ? -5.727 -7.319 1.577 1.00 82.06 125 THR A CA 1
ATOM 1030 C C . THR A 1 125 ? -7.041 -6.588 1.327 1.00 82.06 125 THR A C 1
ATOM 1032 O O . THR A 1 125 ? -7.494 -5.853 2.203 1.00 82.06 125 THR A O 1
ATOM 1035 N N . LYS A 1 126 ? -7.715 -6.850 0.202 1.00 82.00 126 LYS A N 1
ATOM 1036 C CA . LYS A 1 126 ? -8.957 -6.183 -0.209 1.00 82.00 126 LYS A CA 1
ATOM 1037 C C . LYS A 1 126 ? -10.039 -6.159 0.871 1.00 82.00 126 LYS A C 1
ATOM 1039 O O . LYS A 1 126 ? -10.578 -5.102 1.181 1.00 82.00 126 LYS A O 1
ATOM 1044 N N . VAL A 1 127 ? -10.385 -7.323 1.425 1.00 82.88 127 VAL A N 1
ATOM 1045 C CA . VAL A 1 127 ? -11.466 -7.441 2.419 1.00 82.88 127 VAL A CA 1
ATOM 1046 C C . VAL A 1 127 ? -11.038 -6.888 3.782 1.00 82.88 127 VAL A C 1
ATOM 1048 O O . VAL A 1 127 ? -11.762 -6.036 4.301 1.00 82.88 127 VAL A O 1
ATOM 1051 N N . PRO A 1 128 ? -9.879 -7.283 4.353 1.00 81.25 128 PRO A N 1
ATOM 1052 C CA . PRO A 1 128 ? -9.423 -6.730 5.626 1.00 81.25 128 PRO A CA 1
ATOM 1053 C C . PRO A 1 128 ? -9.324 -5.206 5.613 1.00 81.25 128 PRO A C 1
ATOM 1055 O O . PRO A 1 128 ? -9.775 -4.560 6.550 1.00 81.25 128 PRO A O 1
ATOM 1058 N N . LEU A 1 129 ? -8.793 -4.621 4.539 1.00 81.12 129 LEU A N 1
ATOM 1059 C CA . LEU A 1 129 ? -8.592 -3.181 4.440 1.00 81.12 129 LEU A CA 1
ATOM 1060 C C . LEU A 1 129 ? -9.926 -2.409 4.437 1.00 81.12 129 LEU A C 1
ATOM 1062 O O . LEU A 1 129 ? -10.042 -1.409 5.136 1.00 81.12 129 LEU A O 1
ATOM 1066 N N . VAL A 1 130 ? -10.953 -2.902 3.730 1.00 81.50 130 VAL A N 1
ATOM 1067 C CA . VAL A 1 130 ? -12.310 -2.310 3.736 1.00 81.50 130 VAL A CA 1
ATOM 1068 C C . VAL A 1 130 ? -12.967 -2.411 5.107 1.00 81.50 130 VAL A C 1
ATOM 1070 O O . VAL A 1 130 ? -13.544 -1.446 5.601 1.00 81.50 130 VAL A O 1
ATOM 1073 N N . VAL A 1 131 ? -12.895 -3.586 5.733 1.00 83.44 131 VAL A N 1
ATOM 1074 C CA . VAL A 1 131 ? -13.469 -3.781 7.070 1.00 83.44 131 VAL A CA 1
ATOM 1075 C C . VAL A 1 131 ? -12.807 -2.823 8.057 1.00 83.44 131 VAL A C 1
ATOM 1077 O O . VAL A 1 131 ? -13.490 -2.177 8.845 1.00 83.44 131 VAL A O 1
ATOM 1080 N N . MET A 1 132 ? -11.488 -2.672 7.963 1.00 81.06 132 MET A N 1
ATOM 1081 C CA . MET A 1 132 ? -10.724 -1.777 8.823 1.00 81.06 132 MET A CA 1
ATOM 1082 C C . MET A 1 132 ? -11.090 -0.313 8.613 1.00 81.06 132 MET A C 1
ATOM 1084 O O . MET A 1 132 ? -11.265 0.395 9.599 1.00 81.06 132 MET A O 1
ATOM 1088 N N . THR A 1 133 ? -11.269 0.151 7.374 1.00 81.88 133 THR A N 1
ATOM 1089 C CA . THR A 1 133 ? -11.656 1.549 7.147 1.00 81.88 133 THR A CA 1
ATOM 1090 C C . THR A 1 133 ? -13.057 1.864 7.651 1.00 81.88 133 THR A C 1
ATOM 1092 O O . THR A 1 133 ? -13.233 2.905 8.279 1.00 81.88 133 THR A O 1
ATOM 1095 N N . ILE A 1 134 ? -14.024 0.960 7.466 1.00 85.50 134 ILE A N 1
ATOM 1096 C CA . ILE A 1 134 ? -15.388 1.110 8.004 1.00 85.50 134 ILE A CA 1
ATOM 1097 C C . ILE A 1 134 ? -15.375 1.124 9.540 1.00 85.50 134 ILE A C 1
ATOM 1099 O O . ILE A 1 134 ? -16.041 1.944 10.176 1.00 85.50 134 ILE A O 1
ATOM 1103 N N . VAL A 1 135 ? -14.608 0.227 10.164 1.00 84.62 135 VAL A N 1
ATOM 1104 C CA . VAL A 1 135 ? -14.496 0.174 11.628 1.00 84.62 135 VAL A CA 1
ATOM 1105 C C . VAL A 1 135 ? -13.790 1.421 12.166 1.00 84.62 135 VAL A C 1
ATOM 1107 O O . VAL A 1 135 ? -14.283 2.041 13.101 1.00 84.62 135 VAL A O 1
ATOM 1110 N N . CYS A 1 136 ? -12.676 1.850 11.569 1.00 83.62 136 CYS A N 1
ATOM 1111 C CA . CYS A 1 136 ? -11.968 3.048 12.021 1.00 83.62 136 CYS A CA 1
ATOM 1112 C C . CYS A 1 136 ? -12.803 4.325 11.852 1.00 83.62 136 CYS A C 1
ATOM 1114 O O . CYS A 1 136 ? -12.797 5.158 12.756 1.00 83.62 136 CYS A O 1
ATOM 1116 N N . SER A 1 137 ? -13.541 4.479 10.747 1.00 84.69 137 SER A N 1
ATOM 1117 C CA . SER A 1 137 ? -14.397 5.654 10.533 1.00 84.69 137 SER A CA 1
ATOM 1118 C C . SER A 1 137 ? -15.596 5.674 11.486 1.00 84.69 137 SER A C 1
ATOM 1120 O O . SER A 1 137 ? -15.886 6.707 12.087 1.00 84.69 137 SER A O 1
ATOM 1122 N N . SER A 1 138 ? -16.250 4.531 11.706 1.00 86.19 138 SER A N 1
ATOM 1123 C CA . SER A 1 138 ? -17.356 4.429 12.671 1.00 86.19 138 SER A CA 1
ATOM 1124 C C . SER A 1 138 ? -16.910 4.696 14.111 1.00 86.19 138 SER A C 1
ATOM 1126 O O . SER A 1 138 ? -17.582 5.444 14.822 1.00 86.19 138 SER A O 1
ATOM 1128 N N . VAL A 1 139 ? -15.756 4.164 14.532 1.00 84.19 139 VAL A N 1
ATOM 1129 C CA . VAL A 1 139 ? -15.174 4.447 15.855 1.00 84.19 139 VAL A CA 1
ATOM 1130 C C . VAL A 1 139 ? -14.815 5.926 15.989 1.00 84.19 139 VAL A C 1
ATOM 1132 O O . VAL A 1 139 ? -15.091 6.525 17.028 1.00 84.19 139 VAL A O 1
ATOM 1135 N N . PHE A 1 140 ? -14.264 6.542 14.941 1.00 86.25 140 PHE A N 1
ATOM 1136 C CA . PHE A 1 140 ? -13.961 7.971 14.933 1.00 86.25 140 PHE A CA 1
ATOM 1137 C C . PHE A 1 140 ? -15.224 8.817 15.168 1.00 86.25 140 PHE A C 1
ATOM 1139 O O . PHE A 1 140 ? -15.253 9.620 16.101 1.00 86.25 140 PHE A O 1
ATOM 1146 N N . VAL A 1 141 ? -16.304 8.570 14.418 1.00 88.12 141 VAL A N 1
ATOM 1147 C CA . VAL A 1 141 ? -17.580 9.291 14.584 1.00 88.12 141 VAL A CA 1
ATOM 1148 C C . VAL A 1 141 ? -18.201 9.041 15.963 1.00 88.12 141 VAL A C 1
ATOM 1150 O O . VAL A 1 141 ? -18.628 9.987 16.625 1.00 88.12 141 VAL A O 1
ATOM 1153 N N . ALA A 1 142 ? -18.212 7.789 16.430 1.00 85.69 142 ALA A N 1
ATOM 1154 C CA . ALA A 1 142 ? -18.756 7.438 17.741 1.00 85.69 142 ALA A CA 1
ATOM 1155 C C . ALA A 1 142 ? -17.987 8.119 18.885 1.00 85.69 142 ALA A C 1
ATOM 1157 O O . ALA A 1 142 ? -18.598 8.663 19.804 1.00 85.69 142 ALA A O 1
ATOM 1158 N N . SER A 1 143 ? -16.653 8.142 18.806 1.00 84.75 143 SER A N 1
ATOM 1159 C CA . SER A 1 143 ? -15.804 8.810 19.798 1.00 84.75 143 SER A CA 1
ATOM 1160 C C . SER A 1 143 ? -16.012 10.327 19.815 1.00 84.75 143 SER A C 1
ATOM 1162 O O . SER A 1 143 ? -16.118 10.909 20.892 1.00 84.75 143 SER A O 1
ATOM 1164 N N . ALA A 1 144 ? -16.156 10.964 18.648 1.00 86.44 144 ALA A N 1
ATOM 1165 C CA . ALA A 1 144 ? -16.444 12.393 18.553 1.00 86.44 144 ALA A CA 1
ATOM 1166 C C . ALA A 1 144 ? -17.807 12.736 19.175 1.00 86.44 144 ALA A C 1
ATOM 1168 O O . ALA A 1 144 ? -17.907 13.674 19.965 1.00 86.44 144 ALA A O 1
ATOM 1169 N N . PHE A 1 145 ? -18.841 11.940 18.881 1.00 87.19 145 PHE A N 1
ATOM 1170 C CA . PHE A 1 145 ? -20.166 12.105 19.481 1.00 87.19 145 PHE A CA 1
ATOM 1171 C C . PHE A 1 145 ? -20.133 11.954 21.008 1.00 87.19 145 PHE A C 1
ATOM 1173 O O . PHE A 1 145 ? -20.758 12.746 21.713 1.00 87.19 145 PHE A O 1
ATOM 1180 N N . PHE A 1 146 ? -19.386 10.969 21.516 1.00 84.00 146 PHE A N 1
ATOM 1181 C CA . PHE A 1 146 ? -19.244 10.724 22.951 1.00 84.00 146 PHE A CA 1
ATOM 1182 C C . PHE A 1 146 ? -18.596 11.909 23.676 1.00 84.00 146 PHE A C 1
ATOM 1184 O O . PHE A 1 146 ? -19.094 12.335 24.716 1.00 84.00 146 PHE A O 1
ATOM 1191 N N . ILE A 1 147 ? -17.527 12.466 23.093 1.00 85.94 147 ILE A N 1
ATOM 1192 C CA . ILE A 1 147 ? -16.806 13.622 23.644 1.00 85.94 147 ILE A CA 1
ATOM 1193 C C . ILE A 1 147 ? -17.707 14.862 23.658 1.00 85.94 147 ILE A C 1
ATOM 1195 O O . ILE A 1 147 ? -17.778 15.544 24.675 1.00 85.94 147 ILE A O 1
ATOM 1199 N N . ILE A 1 148 ? -18.415 15.140 22.556 1.00 87.31 148 ILE A N 1
ATOM 1200 C CA . ILE A 1 148 ? -19.309 16.307 22.443 1.00 87.31 148 ILE A CA 1
ATOM 1201 C C . ILE A 1 148 ? -20.501 16.196 23.402 1.00 87.31 148 ILE A C 1
ATOM 1203 O O . ILE A 1 148 ? -20.958 17.203 23.932 1.00 87.31 148 ILE A O 1
ATOM 1207 N N . SER A 1 149 ? -21.007 14.982 23.619 1.00 85.38 149 SER A N 1
ATOM 1208 C CA . SER A 1 149 ? -22.180 14.737 24.466 1.00 85.38 149 SER A CA 1
ATOM 1209 C C . SER A 1 149 ? -21.848 14.624 25.960 1.00 85.38 149 SER A C 1
ATOM 1211 O O . SER A 1 149 ? -22.759 14.383 26.745 1.00 85.38 149 SER A O 1
ATOM 1213 N N . GLU A 1 150 ? -20.570 14.752 26.347 1.00 82.44 150 GLU A N 1
ATOM 1214 C CA . GLU A 1 150 ? -20.073 14.676 27.734 1.00 82.44 150 GLU A CA 1
ATOM 1215 C C . GLU A 1 150 ? -20.629 13.487 28.547 1.00 82.44 150 GLU A C 1
ATOM 1217 O O . GLU A 1 150 ? -20.892 13.598 29.742 1.00 82.44 150 GLU A O 1
ATOM 1222 N N . ILE A 1 151 ? -20.802 12.325 27.903 1.00 76.94 151 ILE A N 1
ATOM 1223 C CA . ILE A 1 151 ? -21.481 11.162 28.508 1.00 76.94 151 ILE A CA 1
ATOM 1224 C C . ILE A 1 151 ? -20.727 10.649 29.743 1.00 76.94 151 ILE A C 1
ATOM 1226 O O . ILE A 1 151 ? -21.353 10.323 30.749 1.00 76.94 151 ILE A O 1
ATOM 1230 N N . SER A 1 152 ? -19.391 10.605 29.693 1.00 76.12 152 SER A N 1
ATOM 1231 C CA . SER A 1 152 ? -18.564 10.410 30.887 1.00 76.12 152 SER A CA 1
ATOM 1232 C C . SER A 1 152 ? -17.228 11.169 30.785 1.00 76.12 152 SER A C 1
ATOM 1234 O O . SER A 1 152 ? -16.333 10.774 30.028 1.00 76.12 152 SER A O 1
ATOM 1236 N N . PRO A 1 153 ? -17.051 12.267 31.547 1.00 75.00 153 PRO A N 1
ATOM 1237 C CA . PRO A 1 153 ? -15.872 13.126 31.435 1.00 75.00 153 PRO A CA 1
ATOM 1238 C C . PRO A 1 153 ? -14.564 12.399 31.773 1.00 75.00 153 PRO A C 1
ATOM 1240 O O . PRO A 1 153 ? -13.541 12.658 31.137 1.00 75.00 153 PRO A O 1
ATOM 1243 N N . ASP A 1 154 ? -14.608 11.418 32.677 1.00 75.50 154 ASP A N 1
ATOM 1244 C CA . ASP A 1 154 ? -13.443 10.613 33.054 1.00 75.50 154 ASP A CA 1
ATOM 1245 C C . ASP A 1 154 ? -12.973 9.673 31.931 1.00 75.50 154 ASP A C 1
ATOM 1247 O O . ASP A 1 154 ? -11.790 9.351 31.856 1.00 75.50 154 ASP A O 1
ATOM 1251 N N . SER A 1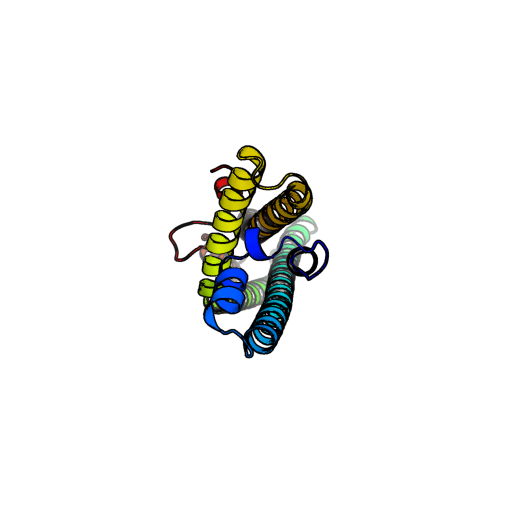 155 ? -13.844 9.278 30.993 1.00 77.62 155 SER A N 1
ATOM 1252 C CA . SER A 1 155 ? -13.468 8.431 29.847 1.00 77.62 155 SER A CA 1
ATOM 1253 C C . SER A 1 155 ? -13.191 9.213 28.555 1.00 77.62 155 SER A C 1
ATOM 1255 O O . SER A 1 155 ? -12.737 8.621 27.568 1.00 77.62 155 SER A O 1
ATOM 1257 N N . ASN A 1 156 ? -13.370 10.539 28.548 1.00 81.50 156 ASN A N 1
ATOM 1258 C CA . ASN A 1 156 ? -13.136 11.378 27.366 1.00 81.50 156 ASN A CA 1
ATOM 1259 C C . ASN A 1 156 ? -11.694 11.284 26.841 1.00 81.50 156 ASN A C 1
ATOM 1261 O O . ASN A 1 156 ? -11.478 11.259 25.627 1.00 81.50 156 ASN A O 1
ATOM 1265 N N . PHE A 1 157 ? -10.696 11.161 27.725 1.00 81.81 157 PHE A N 1
ATOM 1266 C CA . PHE A 1 157 ? -9.297 11.029 27.299 1.00 81.81 157 PHE A CA 1
ATOM 1267 C C . PHE A 1 157 ? -9.049 9.734 26.503 1.00 81.81 157 PHE A C 1
ATOM 1269 O O . PHE A 1 157 ? -8.285 9.739 25.536 1.00 81.81 157 PHE A O 1
ATOM 1276 N N . ARG A 1 158 ? -9.730 8.632 26.862 1.00 78.88 158 ARG A N 1
ATOM 1277 C CA . ARG A 1 158 ? -9.633 7.335 26.167 1.00 78.88 158 ARG A CA 1
ATOM 1278 C C . ARG A 1 158 ? -10.253 7.421 24.780 1.00 78.88 158 ARG A C 1
ATOM 1280 O O . ARG A 1 158 ? -9.649 6.961 23.815 1.00 78.88 158 ARG A O 1
ATOM 1287 N N . MET A 1 159 ? -11.421 8.058 24.682 1.00 82.75 159 MET A N 1
ATOM 1288 C CA . MET A 1 159 ? -12.107 8.287 23.408 1.00 82.75 159 MET A CA 1
ATOM 1289 C C . MET A 1 159 ? -11.287 9.178 22.480 1.00 82.75 159 MET A C 1
ATOM 1291 O O . MET A 1 159 ? -11.149 8.863 21.300 1.00 82.75 159 MET A O 1
ATOM 1295 N N . CYS A 1 160 ? -10.664 10.228 23.018 1.00 84.00 160 CYS A N 1
ATOM 1296 C CA . CYS A 1 160 ? -9.755 11.087 22.264 1.00 84.00 160 CYS A CA 1
ATOM 1297 C C . CYS A 1 160 ? -8.546 10.299 21.731 1.00 84.00 160 CYS A C 1
ATOM 1299 O O . CYS A 1 160 ? -8.212 10.383 20.549 1.00 84.00 160 CYS A O 1
ATOM 1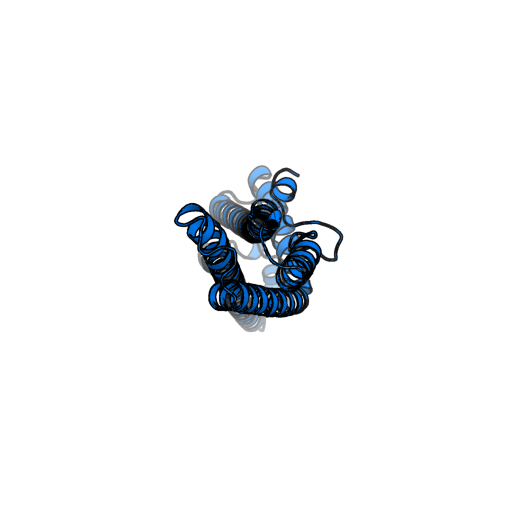301 N N . PHE A 1 161 ? -7.932 9.457 22.566 1.00 82.94 161 PHE A N 1
ATOM 1302 C CA . PHE A 1 161 ? -6.796 8.632 22.154 1.00 82.94 161 PHE A CA 1
ATOM 1303 C C . PHE A 1 161 ? -7.173 7.574 21.099 1.00 82.94 161 PHE A C 1
ATOM 1305 O O . PHE A 1 161 ? -6.431 7.354 20.134 1.00 82.94 161 PHE A O 1
ATOM 1312 N N . ALA A 1 162 ? -8.340 6.938 21.252 1.00 82.12 162 ALA A N 1
ATOM 1313 C CA . ALA A 1 162 ? -8.886 6.006 20.269 1.00 82.12 162 ALA A CA 1
ATOM 1314 C C . ALA A 1 162 ? -9.139 6.708 18.924 1.00 82.12 162 ALA A C 1
ATOM 1316 O O . ALA A 1 162 ? -8.682 6.224 17.888 1.00 82.12 162 ALA A O 1
ATOM 1317 N N . SER A 1 163 ? -9.774 7.883 18.959 1.00 84.62 163 SER A N 1
ATOM 1318 C CA . SER A 1 163 ? -10.038 8.733 17.794 1.00 84.62 163 SER A CA 1
ATOM 1319 C C . SER A 1 163 ? -8.753 9.113 17.055 1.00 84.62 163 SER A C 1
ATOM 1321 O O . SER A 1 163 ? -8.619 8.851 15.857 1.00 84.62 163 SER A O 1
ATOM 1323 N N . LEU A 1 164 ? -7.760 9.633 17.788 1.00 86.19 164 LEU A N 1
ATOM 1324 C CA . LEU A 1 164 ? -6.462 10.015 17.235 1.00 86.19 164 LEU A CA 1
ATOM 1325 C C . LEU A 1 164 ? -5.769 8.824 16.569 1.00 86.19 164 LEU A C 1
ATOM 1327 O O . LEU A 1 164 ? -5.191 8.962 15.495 1.00 86.19 164 LEU A O 1
ATOM 1331 N N . THR A 1 165 ? -5.849 7.640 17.175 1.00 82.88 165 THR A N 1
ATOM 1332 C CA . THR A 1 165 ? -5.216 6.454 16.599 1.00 82.88 165 THR A CA 1
ATOM 1333 C C . THR A 1 165 ? -5.943 5.938 15.356 1.00 82.88 165 THR A C 1
ATOM 1335 O O . THR A 1 165 ? -5.298 5.509 14.401 1.00 82.88 165 THR A O 1
ATOM 1338 N N . CYS A 1 166 ? -7.277 5.970 15.331 1.00 83.50 166 CYS A N 1
ATOM 1339 C CA . CYS A 1 166 ? -8.032 5.636 14.123 1.00 83.50 166 CYS A CA 1
ATOM 1340 C C . CYS A 1 166 ? -7.688 6.598 12.978 1.00 83.50 166 CYS A C 1
ATOM 1342 O O . CYS A 1 166 ? -7.453 6.146 11.857 1.00 83.50 166 CYS A O 1
ATOM 1344 N N . ALA A 1 167 ? -7.571 7.897 13.274 1.00 84.25 167 ALA A N 1
ATOM 1345 C CA . ALA A 1 167 ? -7.172 8.906 12.299 1.00 84.25 167 ALA A CA 1
ATOM 1346 C C . ALA A 1 167 ? -5.751 8.663 11.760 1.00 84.25 167 ALA A C 1
ATOM 1348 O O . ALA A 1 167 ? -5.546 8.674 10.546 1.00 84.25 167 ALA A O 1
ATOM 1349 N N . THR A 1 168 ? -4.771 8.374 12.624 1.00 84.25 168 THR A N 1
ATOM 1350 C CA . THR A 1 168 ? -3.394 8.101 12.176 1.00 84.25 168 THR A CA 1
ATOM 1351 C C . THR A 1 168 ? -3.281 6.808 11.373 1.00 84.25 168 THR A C 1
ATOM 1353 O O . THR A 1 168 ? -2.505 6.761 10.418 1.00 84.25 168 THR A O 1
ATOM 1356 N N . LEU A 1 169 ? -4.054 5.767 11.705 1.00 83.12 169 LEU A N 1
ATOM 1357 C CA . LEU A 1 169 ? -4.103 4.527 10.922 1.00 83.12 169 LEU A CA 1
ATOM 1358 C C . LEU A 1 169 ? -4.677 4.769 9.522 1.00 83.12 169 LEU A C 1
ATOM 1360 O O . LEU A 1 169 ? -4.068 4.341 8.543 1.00 83.12 169 LEU A O 1
ATOM 1364 N N . LEU A 1 170 ? -5.798 5.490 9.417 1.00 83.06 170 LEU A N 1
ATOM 1365 C CA . LEU A 1 170 ? -6.395 5.856 8.128 1.00 83.06 170 LEU A CA 1
ATOM 1366 C C . LEU A 1 170 ? -5.440 6.711 7.288 1.00 83.06 170 LEU A C 1
ATOM 1368 O O . LEU A 1 170 ? -5.215 6.405 6.116 1.00 83.06 170 LEU A O 1
ATOM 1372 N N . ALA A 1 171 ? -4.820 7.723 7.900 1.00 84.19 171 ALA A N 1
ATOM 1373 C CA . ALA A 1 171 ? -3.836 8.567 7.233 1.00 84.19 171 ALA A CA 1
ATOM 1374 C C . ALA A 1 171 ? -2.630 7.754 6.737 1.00 84.19 171 ALA A C 1
ATOM 1376 O O . ALA A 1 171 ? -2.201 7.939 5.602 1.00 84.19 171 ALA A O 1
ATOM 1377 N N . SER A 1 172 ? -2.128 6.811 7.543 1.00 83.62 172 SER A N 1
ATOM 1378 C CA . SER A 1 172 ? -1.006 5.939 7.162 1.00 83.62 172 SER A CA 1
ATOM 1379 C C . SER A 1 172 ? -1.346 5.040 5.970 1.00 83.62 172 SER A C 1
ATOM 1381 O O . SER A 1 172 ? -0.531 4.870 5.072 1.00 83.62 172 SER A O 1
ATOM 1383 N N . LEU A 1 173 ? -2.556 4.472 5.927 1.00 82.00 173 LEU A N 1
ATOM 1384 C CA . LEU A 1 173 ? -2.986 3.648 4.791 1.00 82.00 173 LEU A CA 1
ATOM 1385 C C . LEU A 1 173 ? -3.060 4.463 3.494 1.00 82.00 173 LEU A C 1
ATOM 1387 O O . LEU A 1 173 ? -2.649 3.980 2.440 1.00 82.00 173 LEU A O 1
ATOM 1391 N N . CYS A 1 174 ? -3.555 5.699 3.578 1.00 83.44 174 CYS A N 1
ATOM 1392 C CA . CYS A 1 174 ? -3.636 6.597 2.429 1.00 83.44 174 CYS A CA 1
ATOM 1393 C C . CYS A 1 174 ? -2.246 7.032 1.949 1.00 83.44 174 CYS A C 1
ATOM 1395 O O . CYS A 1 174 ? -1.985 6.998 0.749 1.00 83.44 174 CYS A O 1
ATOM 1397 N N . THR A 1 175 ? -1.335 7.384 2.864 1.00 84.44 175 THR A N 1
ATOM 1398 C CA . THR A 1 175 ? 0.032 7.783 2.491 1.00 84.44 175 THR A CA 1
ATOM 1399 C C . THR A 1 175 ? 0.779 6.634 1.824 1.00 84.44 175 THR A C 1
ATOM 1401 O O . THR A 1 175 ? 1.463 6.849 0.829 1.00 84.44 175 THR A O 1
ATOM 1404 N N . TRP A 1 176 ? 0.611 5.399 2.304 1.00 84.88 176 TRP A N 1
ATOM 1405 C CA . TRP A 1 176 ? 1.212 4.223 1.672 1.00 84.88 176 TRP A CA 1
ATOM 1406 C C . TRP A 1 176 ? 0.663 3.947 0.270 1.00 84.88 176 TRP A C 1
ATOM 1408 O O . TRP A 1 176 ? 1.432 3.577 -0.618 1.00 84.88 176 TRP A O 1
ATOM 1418 N N . GLY A 1 177 ? -0.646 4.128 0.072 1.00 82.75 177 GLY A N 1
ATOM 1419 C CA . GLY A 1 177 ? -1.276 4.027 -1.245 1.00 82.75 177 GLY A CA 1
ATOM 1420 C C . GLY A 1 177 ? -0.701 5.045 -2.228 1.00 82.75 177 GLY A C 1
ATOM 1421 O O . GLY A 1 177 ? -0.290 4.670 -3.328 1.00 82.75 177 GLY A O 1
ATOM 1422 N N . GLU A 1 178 ? -0.588 6.301 -1.795 1.00 84.06 178 GLU A N 1
ATOM 1423 C CA . GLU A 1 178 ? -0.061 7.378 -2.632 1.00 84.06 178 GLU A CA 1
ATOM 1424 C C . GLU A 1 178 ? 1.420 7.183 -2.969 1.00 84.06 178 GLU A C 1
ATOM 1426 O O . GLU A 1 178 ? 1.807 7.299 -4.129 1.00 84.06 178 GLU A O 1
ATOM 1431 N N . MET A 1 179 ? 2.243 6.806 -1.986 1.00 85.19 179 MET A N 1
ATOM 1432 C CA . MET A 1 179 ? 3.674 6.560 -2.198 1.00 85.19 179 MET A CA 1
ATOM 1433 C C . MET A 1 179 ? 3.930 5.525 -3.301 1.00 85.19 179 MET A C 1
ATOM 1435 O O . MET A 1 179 ? 4.890 5.649 -4.058 1.00 85.19 179 MET A O 1
ATOM 1439 N N . LEU A 1 180 ? 3.086 4.495 -3.403 1.00 84.25 180 LEU A N 1
ATOM 1440 C CA . LEU A 1 180 ? 3.219 3.472 -4.439 1.00 84.25 180 LEU A CA 1
ATOM 1441 C C . LEU A 1 180 ? 2.791 3.989 -5.823 1.00 84.25 180 LEU A C 1
ATOM 1443 O O . LEU A 1 180 ? 3.417 3.651 -6.832 1.00 84.25 180 LEU A O 1
ATOM 1447 N N . ALA A 1 181 ? 1.751 4.824 -5.869 1.00 85.94 181 ALA A N 1
ATOM 1448 C CA . ALA A 1 181 ? 1.282 5.455 -7.098 1.00 85.94 181 ALA A CA 1
ATOM 1449 C C . ALA A 1 181 ? 2.306 6.464 -7.651 1.00 85.94 181 ALA A C 1
ATOM 1451 O O . ALA A 1 181 ? 2.537 6.505 -8.865 1.00 85.94 181 ALA A O 1
ATOM 1452 N N . GLU A 1 182 ? 2.953 7.230 -6.771 1.00 87.56 182 GLU A N 1
ATOM 1453 C CA . GLU A 1 182 ? 3.993 8.199 -7.123 1.00 87.56 182 GLU A CA 1
ATOM 1454 C C . GLU A 1 182 ? 5.208 7.511 -7.766 1.00 87.56 182 GLU A C 1
ATOM 1456 O O . GLU A 1 182 ? 5.593 7.864 -8.882 1.00 87.56 182 GLU A O 1
ATOM 1461 N N . GLU A 1 183 ? 5.756 6.462 -7.141 1.00 86.25 183 GLU A N 1
ATOM 1462 C CA . GLU A 1 183 ? 6.909 5.729 -7.693 1.00 86.25 183 GLU A CA 1
ATOM 1463 C C . GLU A 1 183 ? 6.589 5.046 -9.030 1.00 86.25 183 GLU A C 1
ATOM 1465 O O . GLU A 1 183 ? 7.408 5.050 -9.953 1.00 86.25 183 GLU A O 1
ATOM 1470 N N . SER A 1 184 ? 5.375 4.503 -9.173 1.00 87.69 184 SER A N 1
ATOM 1471 C CA . SER A 1 184 ? 4.916 3.939 -10.446 1.00 87.69 184 SER A CA 1
ATOM 1472 C C . SER A 1 184 ? 4.817 5.004 -11.545 1.00 87.69 184 SER A C 1
ATOM 1474 O O . SER A 1 184 ? 5.053 4.697 -12.714 1.00 87.69 184 SER A O 1
ATOM 1476 N N . THR A 1 185 ? 4.450 6.237 -11.190 1.00 88.50 185 THR A N 1
ATOM 1477 C CA . THR A 1 185 ? 4.361 7.362 -12.133 1.00 88.50 185 THR A CA 1
ATOM 1478 C C . THR A 1 185 ? 5.752 7.868 -12.506 1.00 88.50 185 THR A C 1
ATOM 1480 O O . THR A 1 185 ? 6.016 8.132 -13.680 1.00 88.50 185 THR A O 1
ATOM 1483 N N . LYS A 1 186 ? 6.673 7.924 -11.536 1.00 90.00 186 LYS A N 1
ATOM 1484 C CA . LYS A 1 186 ? 8.082 8.258 -11.766 1.00 90.00 186 LYS A CA 1
ATOM 1485 C C . LYS A 1 186 ? 8.728 7.302 -12.770 1.00 90.00 186 LYS A C 1
ATOM 1487 O O . LYS A 1 186 ? 9.373 7.763 -13.707 1.00 90.00 186 LYS A O 1
ATOM 1492 N N . LEU A 1 187 ? 8.471 5.998 -12.648 1.00 89.31 187 LEU A N 1
ATOM 1493 C CA . LEU A 1 187 ? 8.948 5.000 -13.611 1.00 89.31 187 LEU A CA 1
ATOM 1494 C C . LEU A 1 187 ? 8.471 5.292 -15.038 1.00 89.31 187 LEU A C 1
ATOM 1496 O O . LEU A 1 187 ? 9.243 5.201 -15.994 1.00 89.31 187 LEU A O 1
ATOM 1500 N N . HIS A 1 188 ? 7.198 5.660 -15.196 1.00 89.69 188 HIS A N 1
ATOM 1501 C CA . HIS A 1 188 ? 6.652 6.032 -16.498 1.00 89.69 188 HIS A CA 1
ATOM 1502 C C . HIS A 1 188 ? 7.339 7.281 -17.069 1.00 89.69 188 HIS A C 1
ATOM 1504 O O . HIS A 1 188 ? 7.698 7.296 -18.247 1.00 89.69 188 HIS A O 1
ATOM 1510 N N . TYR A 1 189 ? 7.567 8.294 -16.228 1.00 90.25 189 TYR A N 1
ATOM 1511 C CA . TYR A 1 189 ? 8.263 9.520 -16.611 1.00 90.25 189 TYR A CA 1
ATOM 1512 C C . TYR A 1 189 ? 9.701 9.247 -17.082 1.00 90.25 189 TYR A C 1
ATOM 1514 O O . TYR A 1 189 ? 10.054 9.670 -18.180 1.00 90.25 189 TYR A O 1
ATOM 1522 N N . ILE A 1 190 ? 10.480 8.462 -16.327 1.00 88.56 190 ILE A N 1
ATOM 1523 C CA . ILE A 1 190 ? 11.864 8.085 -16.679 1.00 88.56 190 ILE A CA 1
ATOM 1524 C C . ILE A 1 190 ? 11.916 7.371 -18.033 1.00 88.56 190 ILE A C 1
ATOM 1526 O O . ILE A 1 190 ? 12.768 7.665 -18.877 1.00 88.56 190 ILE A O 1
ATOM 1530 N N . CYS A 1 191 ? 10.969 6.462 -18.286 1.00 88.38 191 CYS A N 1
ATOM 1531 C CA . CYS A 1 191 ? 10.885 5.790 -19.579 1.00 88.38 191 CYS A CA 1
ATOM 1532 C C . CYS A 1 191 ? 10.703 6.805 -20.720 1.00 88.38 191 CYS A C 1
ATOM 1534 O O . CYS A 1 191 ? 11.365 6.684 -21.748 1.00 88.38 191 CYS A O 1
ATOM 1536 N N . ILE A 1 192 ? 9.830 7.806 -20.546 1.00 89.00 192 ILE A N 1
ATOM 1537 C CA . ILE A 1 192 ? 9.553 8.845 -21.555 1.00 89.00 192 ILE A CA 1
ATOM 1538 C C . ILE A 1 192 ? 10.769 9.743 -21.799 1.00 89.00 192 ILE A C 1
ATOM 1540 O O . ILE A 1 192 ? 11.042 10.074 -22.954 1.00 89.00 192 ILE A O 1
ATOM 1544 N N . THR A 1 193 ? 11.490 10.127 -20.744 1.00 88.56 193 THR A N 1
ATOM 1545 C CA . THR A 1 193 ? 12.651 11.027 -20.834 1.00 88.56 193 THR A CA 1
ATOM 1546 C C . THR A 1 193 ? 13.939 10.336 -21.272 1.00 88.56 193 THR A C 1
ATOM 1548 O O . THR A 1 193 ? 14.910 11.016 -21.593 1.00 88.56 193 THR A O 1
ATOM 1551 N N . SER A 1 194 ? 13.962 9.002 -21.309 1.00 86.56 194 SER A N 1
ATOM 1552 C CA . SER A 1 194 ? 15.117 8.229 -21.772 1.00 86.56 194 SER A CA 1
ATOM 1553 C C . SER A 1 194 ? 15.484 8.569 -23.233 1.00 86.56 194 SER A C 1
ATOM 1555 O O . SER A 1 194 ? 14.593 8.844 -24.039 1.00 86.56 194 SER A O 1
ATOM 1557 N N . PRO A 1 195 ? 16.763 8.487 -23.645 1.00 85.38 195 PRO A N 1
ATOM 1558 C CA . PRO A 1 195 ? 17.227 8.808 -25.005 1.00 85.38 195 PRO A CA 1
ATOM 1559 C C . PRO A 1 195 ? 16.887 7.711 -26.043 1.00 85.38 195 PRO A C 1
ATOM 1561 O O . PRO A 1 195 ? 17.700 7.311 -26.877 1.00 85.38 195 PRO A O 1
ATOM 1564 N N . TRP A 1 196 ? 15.652 7.208 -26.025 1.00 86.19 196 TRP A N 1
ATOM 1565 C CA . TRP A 1 196 ? 15.197 6.058 -26.812 1.00 86.19 196 TRP A CA 1
ATOM 1566 C C . TRP A 1 196 ? 15.208 6.290 -28.330 1.00 86.19 196 TRP A C 1
ATOM 1568 O O . TRP A 1 196 ? 15.252 5.335 -29.111 1.00 86.19 196 TRP A O 1
ATOM 1578 N N . THR A 1 197 ? 15.219 7.552 -28.770 1.00 84.31 197 THR A N 1
ATOM 1579 C CA . THR A 1 197 ? 15.341 7.963 -30.180 1.00 84.31 197 THR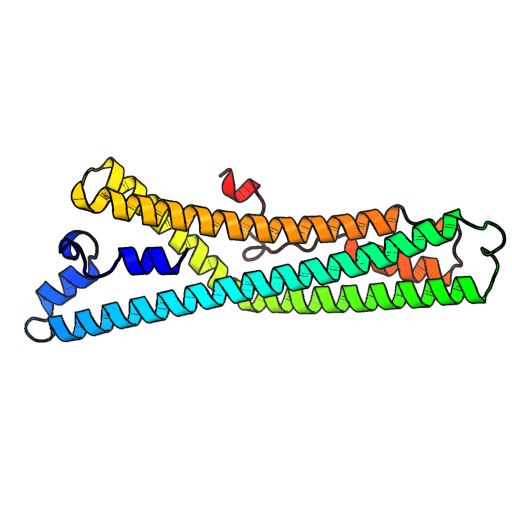 A CA 1
ATOM 1580 C C . THR A 1 197 ? 16.667 7.554 -30.816 1.00 84.31 197 THR A C 1
ATOM 1582 O O . THR A 1 197 ? 16.742 7.462 -32.043 1.00 84.31 197 THR A O 1
ATOM 1585 N N . HIS A 1 198 ? 17.687 7.276 -30.005 1.00 82.81 198 HIS A N 1
ATOM 1586 C CA . HIS A 1 198 ? 19.042 6.934 -30.438 1.00 82.81 198 HIS A CA 1
ATOM 1587 C C . HIS A 1 198 ? 19.310 5.427 -30.468 1.00 82.81 198 HIS A C 1
ATOM 1589 O O . HIS A 1 198 ? 20.285 4.988 -31.077 1.00 82.81 198 HIS A O 1
ATOM 1595 N N . TRP A 1 199 ? 18.434 4.623 -29.864 1.00 87.00 199 TRP A N 1
ATOM 1596 C CA . TRP A 1 199 ? 18.603 3.174 -29.770 1.00 87.00 199 TRP A CA 1
ATOM 1597 C C . TRP A 1 199 ? 18.160 2.439 -31.034 1.00 87.00 199 TRP A C 1
ATOM 1599 O O . TRP A 1 199 ? 17.389 2.967 -31.843 1.00 87.00 199 TRP A O 1
ATOM 1609 N N . ASN A 1 200 ? 18.605 1.192 -31.197 1.00 89.31 200 ASN A N 1
ATOM 1610 C CA . ASN A 1 200 ? 18.165 0.337 -32.297 1.00 89.31 200 ASN A CA 1
ATOM 1611 C C . ASN A 1 200 ? 16.660 -0.025 -32.192 1.00 89.31 200 ASN A C 1
ATOM 1613 O O . ASN A 1 200 ? 15.998 0.175 -31.168 1.00 89.31 200 ASN A O 1
ATOM 1617 N N . LYS A 1 201 ? 16.091 -0.589 -33.266 1.00 91.50 201 LYS A N 1
ATOM 1618 C CA . LYS A 1 201 ? 14.662 -0.959 -33.322 1.00 91.50 201 LYS A CA 1
ATOM 1619 C C . LYS A 1 201 ? 14.252 -1.922 -32.198 1.00 91.50 201 LYS A C 1
ATOM 1621 O O . LYS A 1 201 ? 13.149 -1.799 -31.670 1.00 91.50 201 LYS A O 1
ATOM 1626 N N . ARG A 1 202 ? 15.132 -2.859 -31.836 1.00 92.25 202 ARG A N 1
ATOM 1627 C CA . ARG A 1 202 ? 14.877 -3.893 -30.825 1.00 92.25 202 ARG A CA 1
ATOM 1628 C C . ARG A 1 202 ? 14.730 -3.284 -29.424 1.00 92.25 202 ARG A C 1
ATOM 1630 O O . ARG A 1 202 ? 13.775 -3.593 -28.716 1.00 92.25 202 ARG A O 1
ATOM 1637 N N . ASN A 1 203 ? 15.614 -2.357 -29.071 1.00 90.38 203 ASN A N 1
ATOM 1638 C CA . ASN A 1 203 ? 15.630 -1.653 -27.788 1.00 90.38 203 ASN A CA 1
ATOM 1639 C C . ASN A 1 203 ? 14.419 -0.732 -27.649 1.00 90.38 203 ASN A C 1
ATOM 1641 O O . ASN A 1 203 ? 13.746 -0.746 -26.618 1.00 90.38 203 ASN A O 1
ATOM 1645 N N . ARG A 1 204 ? 14.066 -0.013 -28.724 1.00 91.62 204 ARG A N 1
ATOM 1646 C CA . ARG A 1 204 ? 12.844 0.807 -28.763 1.00 91.62 204 ARG A CA 1
ATOM 1647 C C . ARG A 1 204 ? 11.592 -0.025 -28.520 1.00 91.62 204 ARG A C 1
ATOM 1649 O O . ARG A 1 204 ? 10.735 0.383 -27.748 1.00 91.62 204 ARG A O 1
ATOM 1656 N N . GLN A 1 205 ? 11.482 -1.195 -29.151 1.00 93.19 205 GLN A N 1
ATOM 1657 C CA . GLN A 1 205 ? 10.338 -2.087 -28.946 1.00 93.19 205 GLN A CA 1
ATOM 1658 C C . GLN A 1 205 ? 10.235 -2.564 -27.492 1.00 93.19 205 GLN A C 1
ATOM 1660 O O . GLN A 1 205 ? 9.141 -2.555 -26.930 1.00 93.19 205 GLN A O 1
ATOM 1665 N N . ALA A 1 206 ? 11.358 -2.935 -26.872 1.00 91.75 206 ALA A N 1
ATOM 1666 C CA . ALA A 1 206 ? 11.380 -3.361 -25.475 1.00 91.75 206 ALA A CA 1
ATOM 1667 C C . ALA A 1 206 ? 10.979 -2.226 -24.514 1.00 91.75 206 ALA A C 1
ATOM 1669 O O . ALA A 1 206 ? 10.157 -2.441 -23.622 1.00 91.75 206 ALA A O 1
ATOM 1670 N N . LEU A 1 207 ? 11.485 -1.007 -24.735 1.00 92.00 207 LEU A N 1
ATOM 1671 C CA . LEU A 1 207 ? 11.107 0.154 -23.928 1.00 92.00 207 LEU A CA 1
ATOM 1672 C C . LEU A 1 207 ? 9.633 0.530 -24.119 1.00 92.00 207 LEU A C 1
ATOM 1674 O O . LEU A 1 207 ? 8.951 0.826 -23.145 1.00 92.00 207 LEU A O 1
ATOM 1678 N N . LEU A 1 208 ? 9.109 0.474 -25.346 1.00 91.75 208 LEU A N 1
ATOM 1679 C CA . LEU A 1 208 ? 7.693 0.751 -25.613 1.00 91.75 208 LEU A CA 1
ATOM 1680 C C . LEU A 1 208 ? 6.773 -0.223 -24.868 1.00 91.75 208 LEU A C 1
ATOM 1682 O O . LEU A 1 208 ? 5.753 0.195 -24.323 1.00 91.75 208 LEU A O 1
ATOM 1686 N N . LEU A 1 209 ? 7.139 -1.506 -24.791 1.00 91.31 209 LEU A N 1
ATOM 1687 C CA . LEU A 1 209 ? 6.401 -2.479 -23.979 1.00 91.31 209 LEU A CA 1
ATOM 1688 C C . LEU A 1 209 ? 6.407 -2.095 -22.496 1.00 91.31 209 LEU A C 1
ATOM 1690 O O . LEU A 1 209 ? 5.368 -2.185 -21.838 1.00 91.31 209 LEU A O 1
ATOM 1694 N N . LEU A 1 210 ? 7.547 -1.621 -21.983 1.00 90.69 210 LEU A N 1
ATOM 1695 C CA . LEU A 1 210 ? 7.644 -1.115 -20.617 1.00 90.69 210 LEU A CA 1
ATOM 1696 C C . LEU A 1 210 ? 6.762 0.124 -20.415 1.00 90.69 210 LEU A C 1
ATOM 1698 O O . LEU A 1 210 ? 5.963 0.144 -19.486 1.00 90.69 210 LEU A O 1
ATOM 1702 N N . MET A 1 211 ? 6.829 1.109 -21.315 1.00 91.12 211 MET A N 1
ATOM 1703 C CA . MET A 1 211 ? 6.022 2.334 -21.266 1.00 91.12 211 MET A CA 1
ATOM 1704 C C . MET A 1 211 ? 4.523 2.042 -21.246 1.00 91.12 211 MET A C 1
ATOM 1706 O O . MET A 1 211 ? 3.814 2.584 -20.401 1.00 91.12 211 MET A O 1
ATOM 1710 N N . ILE A 1 212 ? 4.046 1.165 -22.137 1.00 89.00 212 ILE A N 1
ATOM 1711 C CA . ILE A 1 212 ? 2.642 0.728 -22.177 1.00 89.00 212 ILE A CA 1
ATOM 1712 C C . ILE A 1 212 ? 2.278 0.028 -20.863 1.00 89.00 212 ILE A C 1
ATOM 1714 O O . ILE A 1 212 ? 1.210 0.263 -20.300 1.00 89.00 212 ILE A O 1
ATOM 1718 N N . GLY A 1 213 ? 3.190 -0.789 -20.332 1.00 86.19 213 GLY A N 1
ATOM 1719 C CA . GLY A 1 213 ? 3.043 -1.408 -19.021 1.00 86.19 213 GLY A CA 1
ATOM 1720 C C . GLY A 1 213 ? 2.987 -0.398 -17.870 1.00 86.19 213 GLY A C 1
ATOM 1721 O O . GLY A 1 213 ? 2.289 -0.648 -16.891 1.00 86.19 213 GLY A O 1
ATOM 1722 N N . CYS A 1 214 ? 3.688 0.727 -17.954 1.00 86.06 214 CYS A N 1
ATOM 1723 C CA . CYS A 1 214 ? 3.726 1.764 -16.918 1.00 86.06 214 CYS A CA 1
ATOM 1724 C C . CYS A 1 214 ? 2.645 2.844 -17.086 1.00 86.06 214 CYS A C 1
ATOM 1726 O O . CYS A 1 214 ? 2.431 3.620 -16.163 1.00 86.06 214 CYS A O 1
ATOM 1728 N N . ALA A 1 215 ? 1.948 2.885 -18.227 1.00 81.44 215 ALA A N 1
ATOM 1729 C CA . ALA A 1 215 ? 0.969 3.926 -18.549 1.00 81.44 215 ALA A CA 1
ATOM 1730 C C . ALA A 1 215 ? -0.210 3.996 -17.563 1.00 81.44 215 ALA A C 1
ATOM 1732 O O . ALA A 1 215 ? -0.841 5.040 -17.422 1.00 81.44 215 ALA A O 1
ATOM 1733 N N . GLN A 1 216 ? -0.515 2.893 -16.876 1.00 78.38 216 GLN A N 1
ATOM 1734 C CA . GLN A 1 216 ? -1.454 2.898 -15.760 1.00 78.38 216 GLN A CA 1
ATOM 1735 C C . GLN A 1 216 ? -0.673 2.863 -14.444 1.00 78.38 216 GLN A C 1
ATOM 1737 O O . GLN A 1 216 ? -0.009 1.852 -14.182 1.00 78.38 216 GLN A O 1
ATOM 1742 N N . PRO A 1 217 ? -0.754 3.924 -13.616 1.00 73.75 217 PRO A N 1
ATOM 1743 C CA . PRO A 1 217 ? -0.091 3.933 -12.324 1.00 73.75 217 PRO A CA 1
ATOM 1744 C C . PRO A 1 217 ? -0.662 2.818 -11.454 1.00 73.75 217 PRO A C 1
ATOM 1746 O O . PRO A 1 217 ? -1.868 2.541 -11.470 1.00 73.75 217 PRO A O 1
ATOM 1749 N N . LEU A 1 218 ? 0.211 2.167 -10.691 1.00 74.88 218 LEU A N 1
ATOM 1750 C CA . LEU A 1 218 ? -0.203 1.112 -9.786 1.00 74.88 218 LEU A CA 1
ATOM 1751 C C . LEU A 1 218 ? -0.958 1.720 -8.598 1.00 74.88 218 LEU A C 1
ATOM 1753 O O . LEU A 1 218 ? -0.367 2.179 -7.626 1.00 74.88 218 LEU A O 1
ATOM 1757 N N . LYS A 1 219 ? -2.286 1.732 -8.703 1.00 71.38 219 LYS A N 1
ATOM 1758 C CA . LYS A 1 219 ? -3.182 2.242 -7.668 1.00 71.38 219 LYS A CA 1
ATOM 1759 C C . LYS A 1 219 ? -3.724 1.103 -6.820 1.00 71.38 219 LYS A C 1
ATOM 1761 O O . LYS A 1 219 ? -4.284 0.135 -7.340 1.00 71.38 219 LYS A O 1
ATOM 1766 N N . ILE A 1 220 ? -3.608 1.239 -5.503 1.00 66.94 220 ILE A N 1
ATOM 1767 C CA . ILE A 1 220 ? -4.336 0.384 -4.566 1.00 66.94 220 ILE A CA 1
ATOM 1768 C C . ILE A 1 220 ? -5.748 0.964 -4.452 1.00 66.94 220 ILE A C 1
ATOM 1770 O O . ILE A 1 220 ? -5.934 2.074 -3.957 1.00 66.94 220 ILE A O 1
ATOM 1774 N N . THR A 1 221 ? -6.739 0.230 -4.956 1.00 61.72 221 THR A N 1
ATOM 1775 C CA . THR A 1 221 ? -8.135 0.684 -5.005 1.00 61.72 221 THR A CA 1
ATOM 1776 C C . THR A 1 221 ? -9.018 -0.142 -4.073 1.00 61.72 221 THR A C 1
ATOM 1778 O O . THR A 1 221 ? -8.915 -1.370 -4.002 1.00 61.72 221 THR A O 1
ATOM 1781 N N . PHE A 1 222 ? -9.936 0.520 -3.372 1.00 57.66 222 PHE A N 1
ATOM 1782 C CA . PHE A 1 222 ? -11.010 -0.129 -2.626 1.00 57.66 222 PHE A CA 1
ATOM 1783 C C . PHE A 1 222 ? -12.067 -0.642 -3.595 1.00 57.66 222 PHE A C 1
ATOM 1785 O O . PHE A 1 222 ? -12.882 0.145 -4.061 1.00 57.66 222 PHE A O 1
ATOM 1792 N N . TYR A 1 223 ? -12.087 -1.944 -3.907 1.00 52.34 223 TYR A N 1
ATOM 1793 C CA . TYR A 1 223 ? -13.110 -2.533 -4.796 1.00 52.34 223 TYR A CA 1
ATOM 1794 C C . TYR A 1 223 ? -13.302 -1.780 -6.132 1.00 52.34 223 TYR A C 1
ATOM 1796 O O . TYR A 1 223 ? -14.376 -1.859 -6.719 1.00 52.34 223 TYR A O 1
ATOM 1804 N N . SER A 1 224 ? -12.281 -1.061 -6.617 1.00 53.69 224 SER A N 1
ATOM 1805 C CA . SER A 1 224 ? -12.393 -0.153 -7.773 1.00 53.69 224 SER A CA 1
ATOM 1806 C C . SER A 1 224 ? -13.416 0.991 -7.610 1.00 53.69 224 SER A C 1
ATOM 1808 O O . SER A 1 224 ? -13.787 1.616 -8.596 1.00 53.69 224 SER A O 1
ATOM 1810 N N . LEU A 1 225 ? -13.871 1.266 -6.383 1.00 48.88 225 LEU A N 1
ATOM 1811 C CA . LEU A 1 225 ? -14.816 2.329 -6.027 1.00 48.88 225 LEU A CA 1
ATOM 1812 C C . LEU A 1 225 ? -14.107 3.599 -5.537 1.00 48.88 225 LEU A C 1
ATOM 1814 O O . LEU A 1 225 ? -14.543 4.695 -5.870 1.00 48.88 225 LEU A O 1
ATOM 1818 N N . LEU A 1 226 ? -13.034 3.459 -4.749 1.00 57.34 226 LEU A N 1
ATOM 1819 C CA . LEU A 1 226 ? -12.279 4.584 -4.183 1.00 57.34 226 LEU A CA 1
ATOM 1820 C C . LEU A 1 226 ? -10.773 4.314 -4.248 1.00 57.34 226 LEU A C 1
ATOM 1822 O O . LEU A 1 226 ? -10.298 3.278 -3.780 1.00 57.34 226 LEU A O 1
ATOM 1826 N N . ASP A 1 227 ? -10.026 5.256 -4.814 1.00 64.56 227 ASP A N 1
ATOM 1827 C CA . ASP A 1 227 ? -8.564 5.247 -4.787 1.00 64.56 227 ASP A CA 1
ATOM 1828 C C . ASP A 1 227 ? -8.092 5.698 -3.394 1.00 64.56 227 ASP A C 1
ATOM 1830 O O . ASP A 1 227 ? -8.569 6.708 -2.872 1.00 64.56 227 ASP A O 1
ATOM 1834 N N . LEU A 1 228 ? -7.148 4.969 -2.785 1.00 60.69 228 LEU A N 1
ATOM 1835 C CA . LEU A 1 228 ? -6.445 5.425 -1.578 1.00 60.69 228 LEU A CA 1
ATOM 1836 C C . LEU A 1 228 ? -5.497 6.566 -1.949 1.00 60.69 228 LEU A C 1
ATOM 1838 O O . LEU A 1 228 ? -4.316 6.342 -2.192 1.00 60.69 228 LEU A O 1
ATOM 1842 N N . ASN A 1 229 ? -6.042 7.775 -2.024 1.00 59.59 229 ASN A N 1
ATOM 1843 C CA . ASN A 1 229 ? -5.308 9.010 -2.274 1.00 59.59 229 ASN A CA 1
ATOM 1844 C C . ASN A 1 229 ? -5.577 9.992 -1.118 1.00 59.59 229 ASN A C 1
ATOM 1846 O O . ASN A 1 229 ? -6.560 9.848 -0.387 1.00 59.59 229 ASN A O 1
ATOM 1850 N N . TYR A 1 230 ? -4.748 11.024 -0.964 1.00 59.09 230 TYR A N 1
ATOM 1851 C CA . TYR A 1 230 ? -4.978 12.152 -0.056 1.00 59.09 230 TYR A CA 1
ATOM 1852 C C . TYR A 1 230 ? -6.376 12.774 -0.195 1.00 59.09 230 TYR A C 1
ATOM 1854 O O . TYR A 1 230 ? -6.921 13.272 0.788 1.00 59.09 230 TYR A O 1
ATOM 1862 N N . SER A 1 231 ? -7.003 12.684 -1.374 1.00 60.19 231 SER A N 1
ATOM 1863 C CA . SER A 1 231 ? -8.397 13.101 -1.580 1.00 60.19 231 SER A CA 1
ATOM 1864 C C . SER A 1 231 ? -9.404 12.375 -0.677 1.00 60.19 231 SER A C 1
ATOM 1866 O O . SER A 1 231 ? -10.443 12.947 -0.373 1.00 60.19 231 SER A O 1
ATOM 1868 N N . PHE A 1 232 ? -9.099 11.157 -0.218 1.00 59.66 232 PHE A N 1
ATOM 1869 C CA . PHE A 1 232 ? -9.932 10.411 0.730 1.00 59.66 232 PHE A CA 1
ATOM 1870 C C . PHE A 1 232 ? -9.822 10.941 2.169 1.00 59.66 232 PHE A C 1
ATOM 1872 O O . PHE A 1 232 ? -10.734 10.745 2.956 1.00 59.66 232 PHE A O 1
ATOM 1879 N N . ILE A 1 233 ? -8.725 11.621 2.522 1.00 57.44 233 ILE A N 1
ATOM 1880 C CA . ILE A 1 233 ? -8.563 12.269 3.838 1.00 57.44 233 ILE A CA 1
ATOM 1881 C C . ILE A 1 233 ? -9.287 13.627 3.875 1.00 57.44 233 ILE A C 1
ATOM 1883 O O . ILE A 1 233 ? -9.664 14.105 4.940 1.00 57.44 233 ILE A O 1
ATOM 1887 N N . LEU A 1 234 ? -9.451 14.265 2.714 1.00 49.47 234 LEU A N 1
ATOM 1888 C CA . LEU A 1 234 ? -10.075 15.584 2.560 1.00 49.47 234 LEU A CA 1
ATOM 1889 C C . LEU A 1 234 ? -11.615 15.552 2.520 1.00 49.47 234 LEU A C 1
ATOM 1891 O O . LEU A 1 234 ? -12.222 16.623 2.485 1.00 49.47 234 LEU A O 1
ATOM 1895 N N . PHE A 1 235 ? -12.223 14.364 2.517 1.00 42.41 235 PHE A N 1
ATOM 1896 C CA . PHE A 1 235 ? -13.671 14.136 2.544 1.00 42.41 235 PHE A CA 1
ATOM 1897 C C . PHE A 1 235 ? -14.102 13.561 3.895 1.00 42.41 235 PHE A C 1
ATOM 1899 O O . PHE A 1 235 ? -15.170 13.988 4.388 1.00 42.41 235 PHE A O 1
#

InterPro domains:
  IPR004117 Olfactory receptor, insect [PF02949] (37-227)
  IPR004117 Olfactory receptor, insect [PTHR21137] (37-232)

Radius of gyration: 25.77 Å; chains: 1; bounding box: 59×33×71 Å

pLDDT: mean 81.03, std 11.1, range [42.41, 93.19]

Organism: NCBI:txid1265417

Foldseek 3Di:
DLLVLLVLLDDDPPCNVVVPVVLVCLCVPVPPCSVVVVVVVNVVSNVVSVVVVVVLVVLVVLLVVLLVLLVVLLVLLVVLQVVCVPDPVCLPPPVNLVVLLVSLVVSVVSLVVSVVSLVVSLVVCQVVVVVLLVVLVVLLVVLVVCLVVCSDVVCNVSSVVSNVVSLVSLVVQLVSQVSQQVSLVSQLVSLVPGPLVSHDPSSVVSSVVVNVSSVDGSFSANVVPGTSHVVVVVD

Sequence (235 aa):
MAFFVHASFLPLTGDEEDVMYALMIIRKRCGRWSNLLCCLYYFCMLCFAYGTVLVVIYCAYIIFHLKFQFYLVNEHLDALSEDYTVDGEIQSDEEYQECVYNRIVVCVRQHVNIKLVAHLFSHITKVPLVVMTIVCSSVFVASAFFIISEISPDSNFRMCFASLTCATLLASLCTWGEMLAEESTKLHYICITSPWTHWNKRNRQALLLLMIGCAQPLKITFYSLLDLNYSFILF

Secondary structure (DSSP, 8-state):
-HHHHHHHTSSSSSTHHHH-HHHHHHHHHHGGGHHHHHHHHHHHHHHHHHHHHHHHHHHHHHHHHHHHHHHHHHHHHHHHHHHHHH-TTGGG-HHHHHHHHHHHHHHHHHHHHHHHHHHHHHHHHHHHHHHHHHHHHHHHHHHHHHHHTTS-GGGHHHHHHHHHHHHHHHHHHHHHHHHHHHHHHHHHHHHHHS-GGGS-HHHHHHHHHHHHHHSS----EETTTEE-SGGGT--